Protein AF-A0A7S0TA30-F1 (afdb_monomer_lite)

Organism: NCBI:txid44447

Foldseek 3Di:
DDDDDDDDDDDDPPDDPPDPDPVPDPVQALPCVVVLVVLLVLLLDQDPPLPCVSNLVSLLVNLVSLVVCLVPVVSCLVVLLVLLCSLQVSLLVLLVVVVVVVVVVVVVVPDDDPDPPPPLVVVLCSCSSHSNLSSLLSLLSNCNRNNLVSSLVNHDPDPSSLVSLVVVLVSLVVVVVVVVVVCVPDDDPDPPDPVVSDGDSVSNNVSSVSD

Secondary structure (DSSP, 8-state):
---------------------SSSSGGG--TTHHHHHHHHHHHH---TTS--HHHHHHHHHHHHHHHHTSS-GGGGTTTHHHHHHHHHHHHHHHHHHHHHHHHHHHHH-SSS---TTSHHHHHHHHHHTSSHHHHHHHHHHHHHHH-HHHHHTTS---HHHHHHHHHHHHHHHHHHHHHHHHHTT---TT-S---TTSPPHHHHHHHHHT-

InterPro domains:
  IPR033162 Tubulin-folding cofactor D [PTHR12658] (14-174)

Sequence (211 aa):
EMSDDVKENSDRETSPQKSSSEWTNASILFEEREKAFGCIRELVVERQNGNYLVNDQALEDLRAIFDKYLEVPSLLDHHIVELVSTLTDEACSILARKATINDEEKTETAKENENENENSTNDHDWFWKSPLPRILSALYALSKVRGRKRVQKFLPHQVENLEPVLNCLILLDALAKQQLEARGKDFDIREQGAIVGGPQLWESTYTIWNW

pLDDT: mean 75.19, std 17.96, range [39.31, 94.5]

Radius of gyration: 27.91 Å; chains: 1; bounding box: 69×63×108 Å

Structure (mmCIF, N/CA/C/O backbone):
data_AF-A0A7S0TA30-F1
#
_entry.id   AF-A0A7S0TA30-F1
#
loop_
_atom_site.group_PDB
_atom_site.id
_atom_site.type_symbol
_atom_site.label_atom_id
_atom_site.label_alt_id
_atom_site.label_comp_id
_atom_site.label_asym_id
_atom_site.label_entity_id
_atom_site.label_seq_id
_atom_site.pdbx_PDB_ins_code
_atom_site.Cartn_x
_atom_site.Cartn_y
_atom_site.Cartn_z
_atom_site.occupancy
_atom_site.B_iso_or_equiv
_atom_site.auth_seq_id
_atom_site.auth_comp_id
_atom_site.auth_asym_id
_atom_site.auth_atom_id
_atom_site.pdbx_PDB_model_num
ATOM 1 N N . GLU A 1 1 ? -43.194 38.631 77.554 1.00 41.66 1 GLU A N 1
ATOM 2 C CA . GLU A 1 1 ? -43.493 37.213 77.269 1.00 41.66 1 GLU A CA 1
ATOM 3 C C . GLU A 1 1 ? -42.410 36.736 76.310 1.00 41.66 1 GLU A C 1
ATOM 5 O O . GLU A 1 1 ? -42.160 37.436 75.339 1.00 41.66 1 GLU A O 1
ATOM 10 N N . MET A 1 2 ? -41.489 35.875 76.765 1.00 41.94 2 MET A N 1
ATOM 11 C CA . MET A 1 2 ? -41.571 34.404 76.606 1.00 41.94 2 MET A CA 1
ATOM 12 C C . MET A 1 2 ? -41.749 34.062 75.119 1.00 41.94 2 MET A C 1
ATOM 14 O O . MET A 1 2 ? -42.734 34.473 74.527 1.00 41.94 2 MET A O 1
ATOM 18 N N . SER A 1 3 ? -40.859 33.351 74.440 1.00 42.50 3 SER A N 1
ATOM 19 C CA . SER A 1 3 ? -40.006 32.258 74.899 1.00 42.50 3 SER A CA 1
ATOM 20 C C . SER A 1 3 ? -39.159 31.777 73.707 1.00 42.50 3 SER A C 1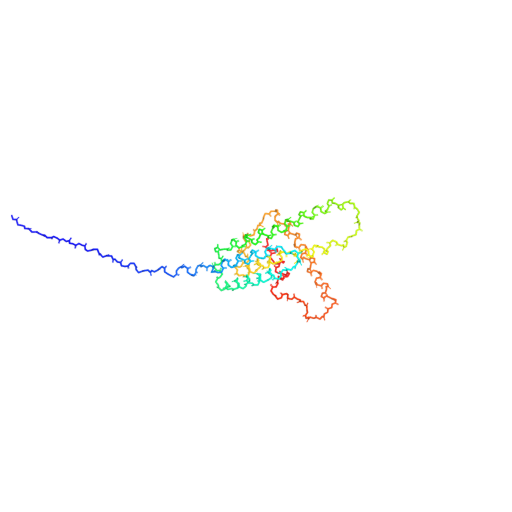
ATOM 22 O O . SER A 1 3 ? -39.622 31.912 72.579 1.00 42.50 3 SER A O 1
ATOM 24 N N . ASP A 1 4 ? -37.982 31.217 74.011 1.00 47.31 4 ASP A N 1
ATOM 25 C CA . ASP A 1 4 ? -37.449 29.937 73.503 1.00 47.31 4 ASP A CA 1
ATOM 26 C C . ASP A 1 4 ? -37.249 29.723 71.981 1.00 47.31 4 ASP A C 1
ATOM 28 O O . ASP A 1 4 ? -38.046 30.141 71.158 1.00 47.31 4 ASP A O 1
ATOM 32 N N . ASP A 1 5 ? -36.299 28.950 71.461 1.00 49.38 5 ASP A N 1
ATOM 33 C CA . ASP A 1 5 ? -35.017 28.365 71.866 1.00 49.38 5 ASP A CA 1
ATOM 34 C C . ASP A 1 5 ? -34.590 27.478 70.658 1.00 49.38 5 ASP A C 1
ATOM 36 O O . ASP A 1 5 ? -35.418 27.109 69.828 1.00 49.38 5 ASP A O 1
ATOM 40 N N . VAL A 1 6 ? -33.320 27.069 70.617 1.00 52.22 6 VAL A N 1
ATOM 41 C CA . VAL A 1 6 ? -32.813 25.829 69.975 1.00 52.22 6 VAL A CA 1
ATOM 42 C C . VAL A 1 6 ? -32.761 25.670 68.432 1.00 52.22 6 VAL A C 1
ATOM 44 O O . VAL A 1 6 ? -33.735 25.409 67.741 1.00 52.22 6 VAL A O 1
ATOM 47 N N . LYS A 1 7 ? -31.496 25.657 67.972 1.00 50.31 7 LYS A N 1
ATOM 48 C CA . LYS A 1 7 ? -30.790 24.732 67.047 1.00 50.31 7 LYS A CA 1
ATOM 49 C C . LYS A 1 7 ? -31.565 24.051 65.909 1.00 50.31 7 LYS A C 1
ATOM 51 O O . LYS A 1 7 ? -32.376 23.166 66.150 1.00 50.31 7 LYS A O 1
ATOM 56 N N . GLU A 1 8 ? -31.028 24.210 64.699 1.00 48.22 8 GLU A N 1
ATOM 57 C CA . GLU A 1 8 ? -31.107 23.170 63.671 1.00 48.22 8 GLU A CA 1
ATOM 58 C C . GLU A 1 8 ? -29.728 22.954 63.023 1.00 48.22 8 GLU A C 1
ATOM 60 O O . GLU A 1 8 ? -29.209 23.786 62.278 1.00 48.22 8 GLU A O 1
ATOM 65 N N . ASN A 1 9 ? -29.106 21.828 63.391 1.00 45.00 9 ASN A N 1
ATOM 66 C CA . ASN A 1 9 ? -28.054 21.179 62.616 1.00 45.00 9 ASN A CA 1
ATOM 67 C C . ASN A 1 9 ? -28.709 20.652 61.335 1.00 45.00 9 ASN A C 1
ATOM 69 O O . ASN A 1 9 ? -29.615 19.829 61.429 1.00 45.00 9 ASN A O 1
ATOM 73 N N . SER A 1 10 ? -28.233 21.069 60.162 1.00 50.00 10 SER A N 1
ATOM 74 C CA . SER A 1 10 ? -28.520 20.359 58.914 1.00 50.00 10 SER A CA 1
ATOM 75 C C . SER A 1 10 ? -27.256 19.637 58.474 1.00 50.00 10 SER A C 1
ATOM 77 O O . SER A 1 10 ? -26.232 20.244 58.145 1.00 50.00 10 SER A O 1
ATOM 79 N N . ASP A 1 11 ? -27.338 18.320 58.592 1.00 48.00 11 ASP A N 1
ATOM 80 C CA . ASP A 1 11 ? -26.299 17.357 58.310 1.00 48.00 11 ASP A CA 1
ATOM 81 C C . ASP A 1 11 ? -25.841 17.401 56.848 1.00 48.00 11 ASP A C 1
ATOM 83 O O . ASP A 1 11 ? -26.618 17.470 55.895 1.00 48.00 11 ASP A O 1
ATOM 87 N N . ARG A 1 12 ? -24.519 17.306 56.690 1.00 46.69 12 ARG A N 1
ATOM 88 C CA . ARG A 1 12 ? -23.849 16.959 55.439 1.00 46.69 12 ARG A CA 1
ATOM 89 C C . ARG A 1 12 ? -24.223 15.527 55.054 1.00 46.69 12 ARG A C 1
ATOM 91 O O . ARG A 1 12 ? -23.561 14.586 55.484 1.00 46.69 12 ARG A O 1
ATOM 98 N N . GLU A 1 13 ? -25.192 15.362 54.165 1.00 44.09 13 GLU A N 1
ATOM 99 C CA . GLU A 1 13 ? -25.298 14.144 53.361 1.00 44.09 13 GLU A CA 1
ATOM 100 C C . GLU A 1 13 ? -24.382 14.254 52.136 1.00 44.09 13 GLU A C 1
ATOM 102 O O . GLU A 1 13 ? -24.756 14.670 51.040 1.00 44.09 13 GLU A O 1
ATOM 107 N N . THR A 1 14 ? -23.124 13.862 52.335 1.00 45.53 14 THR A N 1
ATOM 108 C CA . THR A 1 14 ? -22.246 13.392 51.261 1.00 45.53 14 THR A CA 1
ATOM 109 C C . THR A 1 14 ? -22.870 12.155 50.620 1.00 45.53 14 THR A C 1
ATOM 111 O O . THR A 1 14 ? -22.696 11.037 51.103 1.00 45.53 14 THR A O 1
ATOM 114 N N . SER A 1 15 ? -23.595 12.354 49.519 1.00 43.47 15 SER A N 1
ATOM 115 C CA . SER A 1 15 ? -23.949 11.267 48.606 1.00 43.47 15 SER A CA 1
ATOM 116 C C . SER A 1 15 ? -22.672 10.655 48.015 1.00 43.47 15 SER A C 1
ATOM 118 O O . SER A 1 15 ? -21.852 11.389 47.454 1.00 43.47 15 SER A O 1
ATOM 120 N N . PRO A 1 16 ? -22.479 9.328 48.093 1.00 45.12 16 PRO A N 1
ATOM 121 C CA . PRO A 1 16 ? -21.382 8.669 47.411 1.00 45.12 16 PRO A CA 1
ATOM 122 C C . PRO A 1 16 ? -21.667 8.676 45.907 1.00 45.12 16 PRO A C 1
ATOM 124 O O . PRO A 1 16 ? -22.603 8.029 45.432 1.00 45.12 16 PRO A O 1
ATOM 127 N N . GLN A 1 17 ? -20.835 9.400 45.154 1.00 44.72 17 GLN A N 1
ATOM 128 C CA . GLN A 1 17 ? -20.685 9.209 43.715 1.00 44.72 17 GLN A CA 1
ATOM 129 C C . GLN A 1 17 ? -20.322 7.739 43.474 1.00 44.72 17 GLN A C 1
ATOM 131 O O . GLN A 1 17 ? -19.168 7.338 43.608 1.00 44.72 17 GLN A O 1
ATOM 136 N N . LYS A 1 18 ? -21.321 6.917 43.141 1.00 46.19 18 LYS A N 1
ATOM 137 C CA . LYS A 1 18 ? -21.084 5.601 42.554 1.00 46.19 18 LYS A CA 1
ATOM 138 C C . LYS A 1 18 ? -20.478 5.828 41.175 1.00 46.19 18 LYS A C 1
ATOM 140 O O . LYS A 1 18 ? -21.153 6.241 40.235 1.00 46.19 18 LYS A O 1
ATOM 145 N N . SER A 1 19 ? -19.176 5.590 41.131 1.00 50.94 19 SER A N 1
ATOM 146 C CA . SER A 1 19 ? -18.307 5.420 39.976 1.00 50.94 19 SER A CA 1
ATOM 147 C C . SER A 1 19 ? -18.999 4.645 38.851 1.00 50.94 19 SER A C 1
ATOM 149 O O . SER A 1 19 ? -19.040 3.419 38.837 1.00 50.94 19 SER A O 1
ATOM 151 N N . SER A 1 20 ? -19.541 5.392 37.892 1.00 47.06 20 SER A N 1
ATOM 152 C CA . SER A 1 20 ? -20.087 4.898 36.623 1.00 47.06 20 SER A CA 1
ATOM 153 C C . SER A 1 20 ? -19.129 5.209 35.458 1.00 47.06 20 SER A C 1
ATOM 155 O O . SER A 1 20 ? -19.566 5.477 34.342 1.00 47.06 20 SER A O 1
ATOM 157 N N . SER A 1 21 ? -17.816 5.230 35.703 1.00 47.81 21 SER A N 1
ATOM 158 C CA . SER A 1 21 ? -16.821 5.703 34.726 1.00 47.81 21 SER A CA 1
ATOM 159 C C . SER A 1 21 ? -15.679 4.720 34.462 1.00 47.81 21 SER A C 1
ATOM 161 O O . SER A 1 21 ? -14.583 5.143 34.109 1.00 47.81 21 SER A O 1
ATOM 163 N N . GLU A 1 22 ? -15.904 3.416 34.635 1.00 47.78 22 GLU A N 1
ATOM 164 C CA . GLU A 1 22 ? -14.906 2.387 34.284 1.00 47.78 22 GLU A CA 1
ATOM 165 C C . GLU A 1 22 ? -15.240 1.631 32.988 1.00 47.78 22 GLU A C 1
ATOM 167 O O . GLU A 1 22 ? -14.428 0.853 32.502 1.00 47.78 22 GLU A O 1
ATOM 172 N N . TRP A 1 23 ? -16.390 1.904 32.359 1.00 45.59 23 TRP A N 1
ATOM 173 C CA . TRP A 1 23 ? -16.775 1.276 31.085 1.00 45.59 23 TRP A CA 1
ATOM 174 C C . TRP A 1 23 ? -16.284 2.038 29.837 1.00 45.59 23 TRP A C 1
ATOM 176 O O . TRP A 1 23 ? -16.592 1.634 28.721 1.00 45.59 23 TRP A O 1
ATOM 186 N N . THR A 1 24 ? -15.516 3.125 29.984 1.00 47.03 24 THR A N 1
ATOM 187 C CA . THR A 1 24 ? -15.229 4.052 28.866 1.00 47.03 24 THR A CA 1
ATOM 188 C C . THR A 1 24 ? -13.790 4.114 28.364 1.00 47.03 24 THR A C 1
ATOM 190 O O . THR A 1 24 ? -13.569 4.804 27.381 1.00 47.03 24 THR A O 1
ATOM 193 N N . ASN A 1 25 ? -12.813 3.405 28.940 1.00 53.12 25 ASN A N 1
ATOM 194 C CA . ASN A 1 25 ? -11.421 3.559 28.474 1.00 53.12 25 ASN A CA 1
ATOM 195 C C . ASN A 1 25 ? -10.899 2.385 27.636 1.00 53.12 25 ASN A C 1
ATOM 197 O O . ASN A 1 25 ? -10.247 2.625 26.627 1.00 53.12 25 ASN A O 1
ATOM 201 N N . ALA A 1 26 ? -11.225 1.133 27.970 1.00 48.28 26 ALA A N 1
ATOM 202 C CA . ALA A 1 26 ? -10.711 -0.022 27.221 1.00 48.28 26 ALA A CA 1
ATOM 203 C C . ALA A 1 26 ? -11.377 -0.191 25.840 1.00 48.28 26 ALA A C 1
ATOM 205 O O . ALA A 1 26 ? -10.714 -0.507 24.863 1.00 48.28 26 ALA A O 1
ATOM 206 N N . SER A 1 27 ? -12.675 0.115 25.720 1.00 49.34 27 SER A N 1
ATOM 207 C CA . SER A 1 27 ? -13.435 -0.055 24.468 1.00 49.34 27 SER A CA 1
ATOM 208 C C . SER A 1 27 ? -13.168 1.027 23.401 1.00 49.34 27 SER A C 1
ATOM 210 O O . SER A 1 27 ? -13.871 1.057 22.393 1.00 49.34 27 SER A O 1
ATOM 212 N N . ILE A 1 28 ? -12.218 1.943 23.621 1.00 58.81 28 ILE A N 1
ATOM 213 C CA . ILE A 1 28 ? -11.901 3.065 22.710 1.00 58.81 28 ILE A CA 1
ATOM 214 C C . ILE A 1 28 ? -10.448 2.995 22.208 1.00 58.81 28 ILE A C 1
ATOM 216 O O . ILE A 1 28 ? -10.081 3.689 21.261 1.00 58.81 28 ILE A O 1
ATOM 220 N N . LEU A 1 29 ? -9.610 2.151 22.809 1.00 71.44 29 LEU A N 1
ATOM 221 C CA . LEU A 1 29 ? -8.183 2.128 22.522 1.00 71.44 29 LEU A CA 1
ATOM 222 C C . LEU A 1 29 ? -7.870 1.139 21.398 1.00 71.44 29 LEU A C 1
ATOM 224 O O . LEU A 1 29 ? -8.217 -0.035 21.459 1.00 71.44 29 LEU A O 1
ATOM 228 N N . PHE A 1 30 ? -7.169 1.628 20.377 1.00 83.81 30 PHE A N 1
ATOM 229 C CA . PHE A 1 30 ? -6.415 0.789 19.454 1.00 83.81 30 PHE A CA 1
ATOM 230 C C . PHE A 1 30 ? -5.248 0.170 20.239 1.00 83.81 30 PHE A C 1
ATOM 232 O O . PHE A 1 30 ? -4.169 0.757 20.317 1.00 83.81 30 PHE A O 1
ATOM 239 N N . GLU A 1 31 ? -5.489 -0.966 20.898 1.00 86.50 31 GLU A N 1
ATOM 240 C CA . GLU A 1 31 ? -4.543 -1.574 21.846 1.00 86.50 31 GLU A CA 1
ATOM 241 C C . GLU A 1 31 ? -3.191 -1.874 21.186 1.00 86.50 31 GLU A C 1
ATOM 243 O O . GLU A 1 31 ? -2.135 -1.604 21.754 1.00 86.50 31 GLU A O 1
ATOM 248 N N . GLU A 1 32 ? -3.205 -2.347 19.937 1.00 91.44 32 GLU A N 1
ATOM 249 C CA . GLU A 1 32 ? -1.995 -2.631 19.167 1.00 91.44 32 GLU A CA 1
ATOM 250 C C . GLU A 1 32 ? -1.407 -1.412 18.446 1.00 91.44 32 GLU A C 1
ATOM 252 O O . GLU A 1 32 ? -0.575 -1.590 17.555 1.00 91.44 32 GLU A O 1
ATOM 257 N N . ARG A 1 33 ? -1.775 -0.177 18.821 1.00 91.50 33 ARG A N 1
ATOM 258 C CA . ARG A 1 33 ? -1.281 1.046 18.166 1.00 91.50 33 ARG A CA 1
ATOM 259 C C . ARG A 1 33 ? 0.233 1.058 18.017 1.00 91.50 33 ARG A C 1
ATOM 261 O O . ARG A 1 33 ? 0.743 1.190 16.907 1.00 91.50 33 ARG A O 1
ATOM 268 N N . GLU A 1 34 ? 0.964 0.921 19.118 1.00 9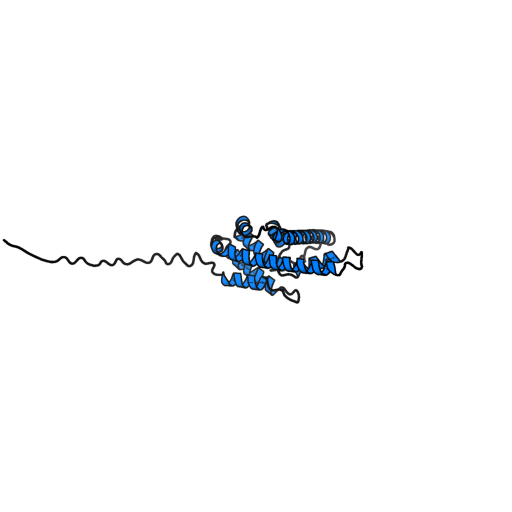1.94 34 GLU A N 1
ATOM 269 C CA . GLU A 1 34 ? 2.429 0.984 19.083 1.00 91.94 34 GLU A CA 1
ATOM 270 C C . GLU A 1 34 ? 3.033 -0.132 18.233 1.00 91.94 34 GLU A C 1
ATOM 272 O O . GLU A 1 34 ? 3.995 0.107 17.499 1.00 91.94 34 GLU A O 1
ATOM 277 N N . LYS A 1 35 ? 2.430 -1.327 18.278 1.00 93.56 35 LYS A N 1
ATOM 278 C CA . LYS A 1 35 ? 2.855 -2.466 17.465 1.00 93.56 35 LYS A CA 1
ATOM 279 C C . LYS A 1 35 ? 2.627 -2.190 15.978 1.00 93.56 35 LYS A C 1
ATOM 281 O O . LYS A 1 35 ? 3.543 -2.395 15.191 1.00 93.56 35 LYS A O 1
ATOM 286 N N . ALA A 1 36 ? 1.465 -1.658 15.602 1.00 93.69 36 ALA A N 1
ATOM 287 C CA . ALA A 1 36 ? 1.140 -1.319 14.220 1.00 93.69 36 ALA A CA 1
ATOM 288 C C . ALA A 1 36 ? 2.098 -0.265 13.650 1.00 93.69 36 ALA A C 1
ATOM 290 O O . ALA A 1 36 ? 2.659 -0.460 12.575 1.00 93.69 36 ALA A O 1
ATOM 291 N N . PHE A 1 37 ? 2.363 0.812 14.395 1.00 94.06 37 PHE A N 1
ATOM 292 C CA . PHE A 1 37 ? 3.358 1.808 13.984 1.00 94.06 37 PHE A CA 1
ATOM 293 C C . PHE A 1 37 ? 4.786 1.244 13.973 1.00 94.06 37 PHE A C 1
ATOM 295 O O . PHE A 1 37 ? 5.603 1.669 13.161 1.00 94.06 37 PHE A O 1
ATOM 302 N N . GLY A 1 38 ? 5.093 0.270 14.834 1.00 93.94 38 GLY A N 1
ATOM 303 C CA . GLY A 1 38 ? 6.325 -0.516 14.758 1.00 93.94 38 GLY A CA 1
ATOM 304 C C . GLY A 1 38 ? 6.455 -1.268 13.437 1.00 93.94 38 GLY A C 1
ATOM 305 O O . GLY A 1 38 ? 7.468 -1.122 12.758 1.00 93.94 38 GLY A O 1
ATOM 306 N N . CYS A 1 39 ? 5.410 -1.990 13.029 1.00 93.81 39 CYS A N 1
ATOM 307 C CA . CYS A 1 39 ? 5.369 -2.683 11.743 1.00 93.81 39 CYS A CA 1
ATOM 308 C C . CYS A 1 39 ? 5.523 -1.707 10.567 1.00 93.81 39 CYS A C 1
ATOM 310 O O . CYS A 1 39 ? 6.284 -1.989 9.650 1.00 93.81 39 CYS A O 1
ATOM 312 N N . ILE A 1 40 ? 4.867 -0.539 10.607 1.00 93.94 40 ILE A N 1
ATOM 313 C CA . ILE A 1 40 ? 5.003 0.493 9.562 1.00 93.94 40 ILE A CA 1
ATOM 314 C C . ILE A 1 40 ? 6.448 0.980 9.441 1.00 93.94 40 ILE A C 1
ATOM 316 O O . ILE A 1 40 ? 6.960 1.077 8.330 1.00 93.94 40 ILE A O 1
ATOM 320 N N . ARG A 1 41 ? 7.140 1.227 10.558 1.00 93.94 41 ARG A N 1
ATOM 321 C CA . ARG A 1 41 ? 8.556 1.620 10.511 1.00 93.94 41 ARG A CA 1
ATOM 322 C C . ARG A 1 41 ? 9.422 0.549 9.855 1.00 93.94 41 ARG A C 1
ATOM 324 O O . ARG A 1 41 ? 10.243 0.886 9.012 1.00 93.94 41 ARG A O 1
ATOM 331 N N . GLU A 1 42 ? 9.212 -0.723 10.190 1.00 93.25 42 GLU A N 1
ATOM 332 C CA . GLU A 1 42 ? 9.960 -1.832 9.580 1.00 93.25 42 GLU A CA 1
ATOM 333 C C . GLU A 1 42 ? 9.625 -2.036 8.097 1.00 93.25 42 GLU A C 1
ATOM 335 O O . GLU A 1 42 ? 10.504 -2.405 7.319 1.00 93.25 42 GLU A O 1
ATOM 340 N N . LEU A 1 43 ? 8.382 -1.760 7.687 1.00 90.88 43 LEU A N 1
ATOM 341 C CA . LEU A 1 43 ? 7.932 -1.878 6.298 1.00 90.88 43 LEU A CA 1
ATOM 342 C C . LEU A 1 43 ? 8.693 -0.957 5.348 1.00 90.88 43 LEU A C 1
ATOM 344 O O . LEU A 1 43 ? 8.938 -1.348 4.208 1.00 90.88 43 LEU A O 1
ATOM 348 N N . VAL A 1 44 ? 9.063 0.231 5.820 1.00 89.50 44 VAL A N 1
ATOM 349 C CA . VAL A 1 44 ? 9.648 1.314 5.016 1.00 89.50 44 VAL A CA 1
ATOM 350 C C . VAL A 1 44 ? 11.164 1.164 4.847 1.00 89.50 44 VAL A C 1
ATOM 352 O O . VAL A 1 44 ? 11.742 1.727 3.920 1.00 89.50 44 VAL A O 1
ATOM 355 N N . VAL A 1 45 ? 11.829 0.375 5.698 1.00 89.25 45 VAL A N 1
ATOM 356 C CA . VAL A 1 45 ? 13.291 0.226 5.659 1.00 89.25 45 VAL A CA 1
ATOM 357 C C . VAL A 1 45 ? 13.744 -0.376 4.325 1.00 89.25 45 VAL A C 1
ATOM 359 O O . VAL A 1 45 ? 13.400 -1.515 3.994 1.00 89.25 45 VAL A O 1
ATOM 362 N N . GLU A 1 46 ? 14.573 0.366 3.585 1.00 83.06 46 GLU A N 1
ATOM 363 C CA . GLU A 1 46 ? 15.280 -0.141 2.408 1.00 83.06 46 GLU A CA 1
ATOM 364 C C . GLU A 1 46 ? 16.361 -1.147 2.819 1.00 83.06 46 GLU A C 1
ATOM 366 O O . GLU A 1 46 ? 17.159 -0.912 3.731 1.00 83.06 46 GLU A O 1
ATOM 371 N N . ARG A 1 47 ? 16.396 -2.297 2.142 1.00 82.38 47 ARG A N 1
ATOM 372 C CA . ARG A 1 47 ? 17.323 -3.388 2.456 1.00 82.38 47 ARG A CA 1
ATOM 373 C C . ARG A 1 47 ? 18.294 -3.572 1.294 1.00 82.38 47 ARG A C 1
ATOM 375 O O . ARG A 1 47 ? 17.886 -3.891 0.183 1.00 82.38 47 ARG A O 1
ATOM 382 N N . GLN A 1 48 ? 19.589 -3.436 1.580 1.00 67.19 48 GLN A N 1
ATOM 383 C CA . GLN A 1 48 ? 20.674 -3.379 0.583 1.00 67.19 48 GLN A CA 1
ATOM 384 C C . GLN A 1 48 ? 20.822 -4.634 -0.298 1.00 67.19 48 GLN A C 1
ATOM 386 O O . GLN A 1 48 ? 21.473 -4.575 -1.333 1.00 67.19 48 GLN A O 1
ATOM 391 N N . ASN A 1 49 ? 20.184 -5.751 0.066 1.00 71.00 49 ASN A N 1
ATOM 392 C CA . ASN A 1 49 ? 20.304 -7.023 -0.655 1.00 71.00 49 ASN A CA 1
ATOM 393 C C . ASN A 1 49 ? 18.994 -7.474 -1.320 1.00 71.00 49 ASN A C 1
ATOM 395 O O . ASN A 1 49 ? 18.883 -8.633 -1.712 1.00 71.00 49 ASN A O 1
ATOM 399 N N . GLY A 1 50 ? 17.959 -6.625 -1.347 1.00 70.62 50 GLY A N 1
ATOM 400 C CA . GLY A 1 50 ? 16.615 -7.044 -1.765 1.00 70.62 50 GLY A CA 1
ATOM 401 C C . GLY A 1 50 ? 15.992 -8.112 -0.852 1.00 70.62 50 GLY A C 1
ATOM 402 O O . GLY A 1 50 ? 14.974 -8.708 -1.195 1.00 70.62 50 GLY A O 1
ATOM 403 N N . ASN A 1 51 ? 16.598 -8.376 0.312 1.00 83.00 51 ASN A N 1
ATOM 404 C CA . ASN A 1 51 ? 16.046 -9.278 1.312 1.00 83.00 51 ASN A CA 1
ATOM 405 C C . ASN A 1 51 ? 15.009 -8.526 2.144 1.00 83.00 51 ASN A C 1
ATOM 407 O O . ASN A 1 51 ? 15.343 -7.846 3.114 1.00 83.00 51 ASN A O 1
ATOM 411 N N . TYR A 1 52 ? 13.756 -8.677 1.741 1.00 85.88 52 TYR A N 1
ATOM 412 C CA . TYR A 1 52 ? 12.608 -8.038 2.362 1.00 85.88 52 TYR A CA 1
ATOM 413 C C . TYR A 1 52 ? 11.832 -8.961 3.309 1.00 85.88 52 TYR A C 1
ATOM 415 O O . TYR A 1 52 ? 10.718 -8.624 3.691 1.00 85.88 52 TYR A O 1
ATOM 423 N N . LEU A 1 53 ? 12.409 -10.087 3.744 1.00 85.69 53 LEU A N 1
ATOM 424 C CA . LEU A 1 53 ? 11.724 -11.052 4.617 1.00 85.69 53 LEU A CA 1
ATOM 425 C C . LEU A 1 53 ? 11.208 -10.410 5.915 1.00 85.69 53 LEU A C 1
ATOM 427 O O . LEU A 1 53 ? 10.108 -10.710 6.365 1.00 85.69 53 LEU A O 1
ATOM 431 N N . VAL A 1 54 ? 11.972 -9.476 6.491 1.00 88.06 54 VAL A N 1
ATOM 432 C CA . VAL A 1 54 ? 11.547 -8.713 7.678 1.00 88.06 54 VAL A CA 1
ATOM 433 C C . VAL A 1 54 ? 10.368 -7.794 7.355 1.00 88.06 54 VAL A C 1
ATOM 435 O O . VAL A 1 54 ? 9.429 -7.706 8.139 1.00 88.06 54 VAL A O 1
ATOM 438 N N . ASN A 1 55 ? 10.391 -7.129 6.199 1.00 91.81 55 ASN A N 1
ATOM 439 C CA . ASN A 1 55 ? 9.306 -6.255 5.766 1.00 91.81 55 ASN A CA 1
ATOM 440 C C . ASN A 1 55 ? 8.044 -7.070 5.434 1.00 91.81 55 ASN A C 1
ATOM 442 O O . ASN A 1 55 ? 6.942 -6.627 5.737 1.00 91.81 55 ASN A O 1
ATOM 446 N N . ASP A 1 56 ? 8.195 -8.263 4.855 1.00 90.31 56 ASP A N 1
ATOM 447 C CA . ASP A 1 56 ? 7.090 -9.186 4.579 1.00 90.31 56 ASP A CA 1
ATOM 448 C C . ASP A 1 56 ? 6.480 -9.710 5.890 1.00 90.31 56 ASP A C 1
ATOM 450 O O . ASP A 1 56 ? 5.260 -9.706 6.039 1.00 90.31 56 ASP A O 1
ATOM 454 N N . GLN A 1 57 ? 7.304 -10.037 6.894 1.00 92.06 57 GLN A N 1
ATOM 455 C CA . GLN A 1 57 ? 6.805 -10.381 8.230 1.00 92.06 57 GLN A CA 1
ATOM 456 C C . GLN A 1 57 ? 6.095 -9.196 8.897 1.00 92.06 57 GLN A C 1
ATOM 458 O O . GLN A 1 57 ? 5.037 -9.361 9.498 1.00 92.06 57 GLN A O 1
ATOM 463 N N . ALA A 1 58 ? 6.643 -7.984 8.778 1.00 93.50 58 ALA A N 1
ATOM 464 C CA . ALA A 1 58 ? 6.004 -6.780 9.299 1.00 93.50 58 ALA A CA 1
ATOM 465 C C . ALA A 1 58 ? 4.661 -6.502 8.602 1.00 93.50 58 ALA A C 1
ATOM 467 O O . ALA A 1 58 ? 3.719 -6.053 9.254 1.00 93.50 58 ALA A O 1
ATOM 468 N N . LEU A 1 59 ? 4.554 -6.794 7.301 1.00 93.62 59 LEU A N 1
ATOM 469 C CA . LEU A 1 59 ? 3.309 -6.693 6.540 1.00 93.62 59 LEU A CA 1
ATOM 470 C C . LEU A 1 59 ? 2.278 -7.705 7.038 1.00 93.62 59 LEU A C 1
ATOM 472 O O . LEU A 1 59 ? 1.116 -7.351 7.226 1.00 93.62 59 LEU A O 1
ATOM 476 N N . GLU A 1 60 ? 2.695 -8.952 7.246 1.00 94.06 60 GLU A N 1
ATOM 477 C CA . GLU A 1 60 ? 1.840 -10.012 7.774 1.00 94.06 60 GLU A CA 1
ATOM 478 C C . GLU A 1 60 ? 1.330 -9.673 9.179 1.00 94.06 60 GLU A C 1
ATOM 480 O O . GLU A 1 60 ? 0.123 -9.715 9.424 1.00 94.06 60 GLU A O 1
ATOM 485 N N . ASP A 1 61 ? 2.216 -9.233 10.072 1.00 94.44 61 ASP A N 1
ATOM 486 C CA . ASP A 1 61 ? 1.862 -8.794 11.420 1.00 94.44 61 ASP A CA 1
ATOM 487 C C . ASP A 1 61 ? 0.891 -7.607 11.392 1.00 94.44 61 ASP A C 1
ATOM 489 O O . ASP A 1 61 ? -0.076 -7.570 12.157 1.00 94.44 61 ASP A O 1
ATOM 493 N N . LEU A 1 62 ? 1.122 -6.639 10.498 1.00 94.38 62 LEU A N 1
ATOM 494 C CA . LEU A 1 62 ? 0.252 -5.478 10.343 1.00 94.38 62 LEU A CA 1
ATOM 495 C C . LEU A 1 62 ? -1.131 -5.874 9.815 1.00 94.38 62 LEU A C 1
ATOM 497 O O . LEU A 1 62 ? -2.141 -5.389 10.326 1.00 94.38 62 LEU A O 1
ATOM 501 N N . ARG A 1 63 ? -1.196 -6.787 8.839 1.00 94.50 63 ARG A N 1
ATOM 502 C CA . ARG A 1 63 ? -2.456 -7.361 8.341 1.00 94.50 63 ARG A CA 1
ATOM 503 C C . ARG A 1 63 ? -3.200 -8.088 9.457 1.00 94.50 63 ARG A C 1
ATOM 505 O O . ARG A 1 63 ? -4.380 -7.823 9.655 1.00 94.50 63 ARG A O 1
ATOM 512 N N . ALA A 1 64 ? -2.504 -8.912 10.239 1.00 94.12 64 ALA A N 1
ATOM 513 C CA . ALA A 1 64 ? -3.091 -9.617 11.373 1.00 94.12 64 ALA A CA 1
ATOM 514 C C . ALA A 1 64 ? -3.631 -8.654 12.444 1.00 94.12 64 ALA A C 1
ATOM 516 O O . ALA A 1 64 ? -4.657 -8.934 13.061 1.00 94.12 64 ALA A O 1
ATOM 517 N N . ILE A 1 65 ? -2.973 -7.508 12.663 1.00 93.69 65 ILE A N 1
ATOM 518 C CA . ILE A 1 65 ? -3.505 -6.444 13.523 1.00 93.69 65 ILE A CA 1
ATOM 519 C C . ILE A 1 65 ? -4.784 -5.875 12.914 1.00 93.69 65 ILE A C 1
ATOM 521 O O . ILE A 1 65 ? -5.806 -5.857 13.588 1.00 93.69 65 ILE A O 1
ATOM 525 N N . PHE A 1 66 ? -4.753 -5.437 11.655 1.00 94.00 66 PHE A N 1
ATOM 526 C CA . PHE A 1 66 ? -5.909 -4.836 10.988 1.00 94.00 66 PHE A CA 1
ATOM 527 C C . PHE A 1 66 ? -7.118 -5.779 10.922 1.00 94.00 66 PHE A C 1
ATOM 529 O O . PHE A 1 66 ? -8.239 -5.334 11.168 1.00 94.00 66 PHE A O 1
ATOM 536 N N . ASP A 1 67 ? -6.904 -7.074 10.692 1.00 92.75 67 ASP A N 1
ATOM 537 C CA . ASP A 1 67 ? -7.972 -8.073 10.630 1.00 92.75 67 ASP A CA 1
ATOM 538 C C . ASP A 1 67 ? -8.754 -8.191 11.953 1.00 92.75 67 ASP A C 1
ATOM 540 O O . ASP A 1 67 ? -9.967 -8.407 11.926 1.00 92.75 67 ASP A O 1
ATOM 544 N N . LYS A 1 68 ? -8.125 -7.946 13.114 1.00 91.69 68 LYS A N 1
ATOM 545 C CA . LYS A 1 68 ? -8.829 -7.903 14.416 1.00 91.69 68 LYS A CA 1
ATOM 546 C C . LYS A 1 68 ? -9.885 -6.803 14.490 1.00 91.69 68 LYS A C 1
ATOM 548 O O . LYS A 1 68 ? -10.851 -6.918 15.239 1.00 91.69 68 LYS A O 1
ATOM 553 N N . TYR A 1 69 ? -9.707 -5.742 13.711 1.00 91.31 69 TYR A N 1
ATOM 554 C CA . TYR A 1 69 ? -10.591 -4.582 13.685 1.00 91.31 69 TYR A CA 1
ATOM 555 C C . TYR A 1 69 ? -11.655 -4.669 12.583 1.00 91.31 69 TYR A C 1
ATOM 557 O O . TYR A 1 69 ? -12.394 -3.708 12.390 1.00 91.31 69 TYR A O 1
ATOM 565 N N . LEU A 1 70 ? -11.782 -5.802 11.877 1.00 89.19 70 LEU A N 1
ATOM 566 C CA . LEU A 1 70 ? -12.825 -6.000 10.860 1.00 89.19 70 LEU A CA 1
ATOM 567 C C . LEU A 1 70 ? -14.244 -5.928 11.437 1.00 89.19 70 LEU A C 1
ATOM 569 O O . LEU A 1 70 ? -15.123 -5.338 10.814 1.00 89.19 70 LEU A O 1
ATOM 573 N N . GLU A 1 71 ? -14.456 -6.491 12.627 1.00 87.94 71 GLU A N 1
ATOM 574 C CA . GLU A 1 71 ? -15.769 -6.513 13.290 1.00 87.94 71 GLU A CA 1
ATOM 575 C C . GLU A 1 71 ? -16.132 -5.153 13.903 1.00 87.94 71 GLU A C 1
ATOM 577 O O . GLU A 1 71 ? -17.299 -4.762 13.944 1.00 87.94 71 GLU A O 1
ATOM 582 N N . VAL A 1 72 ? -15.126 -4.400 14.366 1.00 88.88 72 VAL A N 1
ATOM 583 C CA . VAL A 1 72 ? -15.305 -3.085 15.002 1.00 88.88 72 VAL A CA 1
ATOM 584 C C . VAL A 1 72 ? -14.319 -2.071 14.408 1.00 88.88 72 VAL A C 1
ATOM 586 O O . VAL A 1 72 ? -13.401 -1.597 15.086 1.00 88.88 72 VAL A O 1
ATOM 589 N N . PRO A 1 73 ? -14.505 -1.679 13.134 1.00 87.44 73 PRO A N 1
ATOM 590 C CA . PRO A 1 73 ? -13.561 -0.806 12.446 1.00 87.44 73 PRO A CA 1
ATOM 591 C C . PRO A 1 73 ? -13.524 0.596 13.059 1.00 87.44 73 PRO A C 1
ATOM 593 O O . PRO A 1 73 ? -12.521 1.290 12.920 1.00 87.44 73 PRO A O 1
ATOM 596 N N . SER A 1 74 ? -14.577 1.006 13.782 1.00 87.75 74 SER A N 1
ATOM 597 C CA . SER A 1 74 ? -14.679 2.315 14.440 1.00 87.75 74 SER A CA 1
ATOM 598 C C . SER A 1 74 ? -13.530 2.639 15.406 1.00 87.75 74 SER A C 1
ATOM 600 O O . SER A 1 74 ? -13.284 3.808 15.697 1.00 87.75 74 SER A O 1
ATOM 602 N N . LEU A 1 75 ? -12.824 1.623 15.911 1.00 89.12 75 LEU A N 1
ATOM 603 C CA . LEU A 1 75 ? -11.678 1.801 16.810 1.00 89.12 75 LEU A CA 1
ATOM 604 C C . LEU A 1 75 ? -10.457 2.395 16.094 1.00 89.12 75 LEU A C 1
ATOM 606 O O . LEU A 1 75 ? -9.665 3.109 16.705 1.00 89.12 75 LEU A O 1
ATOM 610 N N . LEU A 1 76 ? -10.332 2.175 14.782 1.00 89.38 76 LEU A N 1
ATOM 611 C CA . LEU A 1 76 ? -9.245 2.735 13.979 1.00 89.38 76 LEU A CA 1
ATOM 612 C C . LEU A 1 76 ? -9.491 4.202 13.590 1.00 89.38 76 LEU A C 1
ATOM 614 O O . LEU A 1 76 ? -8.582 4.859 13.092 1.00 89.38 76 LEU A O 1
ATOM 618 N N . ASP A 1 77 ? -10.693 4.747 13.806 1.00 88.88 77 ASP A N 1
ATOM 619 C CA . ASP A 1 77 ? -11.116 6.075 13.327 1.00 88.88 77 ASP A CA 1
ATOM 620 C C . ASP A 1 77 ? -10.202 7.201 13.788 1.00 88.88 77 ASP A C 1
ATOM 622 O O . ASP A 1 77 ? -9.893 8.097 13.007 1.00 88.88 77 ASP A O 1
ATOM 626 N N . HIS A 1 78 ? -9.766 7.138 15.043 1.00 88.88 78 HIS A N 1
ATOM 627 C CA . HIS A 1 78 ? -8.917 8.156 15.652 1.00 88.88 78 HIS A CA 1
ATOM 628 C C . HIS A 1 78 ? -7.477 8.107 15.129 1.00 88.88 78 HIS A C 1
ATOM 630 O O . HIS A 1 78 ? -6.768 9.106 15.196 1.00 88.88 78 HIS A O 1
ATOM 636 N N . HIS A 1 79 ? -7.055 6.964 14.582 1.00 90.75 79 HIS A N 1
ATOM 637 C CA . HIS A 1 79 ? -5.677 6.714 14.152 1.00 90.75 79 HIS A CA 1
ATOM 638 C C . HIS A 1 79 ? -5.529 6.591 12.637 1.00 90.75 79 HIS A C 1
ATOM 640 O O . HIS A 1 79 ? -4.412 6.608 12.133 1.00 90.75 79 HIS A O 1
ATOM 646 N N . ILE A 1 80 ? -6.635 6.499 11.893 1.00 91.06 80 ILE A N 1
ATOM 647 C CA . ILE A 1 80 ? -6.611 6.284 10.445 1.00 91.06 80 ILE A CA 1
ATOM 648 C C . ILE A 1 80 ? -5.852 7.387 9.712 1.00 91.06 80 ILE A C 1
ATOM 650 O O . ILE A 1 80 ? -5.134 7.090 8.769 1.00 91.06 80 ILE A O 1
ATOM 654 N N . VAL A 1 81 ? -5.976 8.638 10.162 1.00 92.50 81 VAL A N 1
ATOM 655 C CA . VAL A 1 81 ? -5.264 9.770 9.559 1.00 92.50 81 VAL A CA 1
ATOM 656 C C . VAL A 1 81 ? -3.762 9.564 9.699 1.00 92.50 81 VAL A C 1
ATOM 658 O O . VAL A 1 81 ? -3.046 9.599 8.712 1.00 92.50 81 VAL A O 1
ATOM 661 N N . GLU A 1 82 ? -3.302 9.266 10.913 1.00 93.62 82 GLU A N 1
ATOM 662 C CA . GLU A 1 82 ? -1.886 9.063 11.217 1.00 93.62 82 GLU A CA 1
ATOM 663 C C . GLU A 1 82 ? -1.315 7.838 10.481 1.00 93.62 82 GLU A C 1
ATOM 665 O O . GLU A 1 82 ? -0.229 7.914 9.908 1.00 93.62 82 GLU A O 1
ATOM 670 N N . LEU A 1 83 ? -2.064 6.730 10.434 1.00 93.56 83 LEU A N 1
ATOM 671 C CA . LEU A 1 83 ? -1.683 5.517 9.702 1.00 93.56 83 LEU A CA 1
ATOM 672 C C . LEU A 1 83 ? -1.560 5.779 8.196 1.00 93.56 83 LEU A C 1
ATOM 674 O O . LEU A 1 83 ? -0.567 5.386 7.586 1.00 93.56 83 LEU A O 1
ATOM 678 N N . VAL A 1 84 ? -2.560 6.439 7.600 1.00 93.25 84 VAL A N 1
ATOM 679 C CA . VAL A 1 84 ? -2.566 6.733 6.162 1.00 93.25 84 VAL A CA 1
ATOM 680 C C . VAL A 1 84 ? -1.471 7.728 5.823 1.00 93.25 84 VAL A C 1
ATOM 682 O O . VAL A 1 84 ? -0.696 7.437 4.920 1.00 93.25 84 VAL A O 1
ATOM 685 N N . SER A 1 85 ? -1.352 8.845 6.546 1.00 92.12 85 SER A N 1
ATOM 686 C CA . SER A 1 85 ? -0.302 9.838 6.298 1.00 92.12 85 SER A CA 1
ATOM 687 C C . SER A 1 85 ? 1.083 9.205 6.371 1.00 92.12 85 SER A C 1
ATOM 689 O O . SER A 1 85 ? 1.833 9.312 5.414 1.00 92.12 85 SER A O 1
ATOM 691 N N . THR A 1 86 ? 1.374 8.420 7.414 1.00 93.50 86 THR A N 1
ATOM 692 C CA . THR A 1 86 ? 2.692 7.777 7.553 1.00 93.50 86 THR A CA 1
ATOM 693 C C . THR A 1 86 ? 3.004 6.838 6.384 1.00 93.50 86 THR A C 1
ATOM 695 O O . THR A 1 86 ? 4.088 6.893 5.819 1.00 93.50 86 THR A O 1
ATOM 698 N N . LEU A 1 87 ? 2.059 5.976 5.990 1.00 93.00 87 LEU A N 1
ATOM 699 C CA . LEU A 1 87 ? 2.262 5.075 4.849 1.00 93.00 87 LEU A CA 1
ATOM 700 C C . LEU A 1 87 ? 2.406 5.846 3.531 1.00 93.00 87 LEU A C 1
ATOM 702 O O . LEU A 1 87 ? 3.187 5.466 2.662 1.00 93.00 87 LEU A O 1
ATOM 706 N N . THR A 1 88 ? 1.639 6.917 3.372 1.00 91.06 88 THR A N 1
ATOM 707 C CA . THR A 1 88 ? 1.550 7.646 2.109 1.00 91.06 88 THR A CA 1
ATOM 708 C C . THR A 1 88 ? 2.736 8.577 1.897 1.00 91.06 88 THR A C 1
ATOM 710 O O . THR A 1 88 ? 3.278 8.613 0.797 1.00 91.06 88 THR A O 1
ATOM 713 N N . ASP A 1 89 ? 3.188 9.258 2.949 1.00 91.12 89 ASP A N 1
ATOM 714 C CA . ASP A 1 89 ? 4.373 10.117 2.922 1.00 91.12 89 ASP A CA 1
ATOM 715 C C . ASP A 1 89 ? 5.616 9.304 2.531 1.00 91.12 89 ASP A C 1
ATOM 717 O O . ASP A 1 89 ? 6.415 9.731 1.697 1.00 91.12 89 ASP A O 1
ATOM 721 N N . GLU A 1 90 ? 5.735 8.083 3.055 1.00 91.94 90 GLU A N 1
ATOM 722 C CA . GLU A 1 90 ? 6.839 7.181 2.723 1.00 91.94 90 GLU A CA 1
ATOM 723 C C . GLU A 1 90 ? 6.741 6.636 1.293 1.00 91.94 90 GLU A C 1
ATOM 725 O O . GLU A 1 90 ? 7.742 6.592 0.574 1.00 91.94 90 GLU A O 1
ATOM 730 N N . ALA A 1 91 ? 5.535 6.290 0.827 1.00 89.94 91 ALA A N 1
ATOM 731 C CA . ALA A 1 91 ? 5.323 5.923 -0.572 1.00 89.94 91 ALA A CA 1
ATOM 732 C C . ALA A 1 91 ? 5.696 7.073 -1.526 1.00 89.94 91 ALA A C 1
ATOM 734 O O . ALA A 1 91 ? 6.415 6.844 -2.502 1.00 89.94 91 ALA A O 1
ATOM 735 N N . CYS A 1 92 ? 5.270 8.305 -1.230 1.00 88.00 92 CYS A N 1
ATOM 736 C CA . CYS A 1 92 ? 5.635 9.493 -2.004 1.00 88.00 92 CYS A CA 1
ATOM 737 C C . CYS A 1 92 ? 7.145 9.752 -1.981 1.00 88.00 92 CYS A C 1
ATOM 739 O O . CYS A 1 92 ? 7.725 10.031 -3.026 1.00 88.00 92 CYS A O 1
ATOM 741 N N . SER A 1 93 ? 7.799 9.615 -0.825 1.00 89.38 93 SER A N 1
ATOM 742 C CA . SER A 1 93 ? 9.253 9.777 -0.680 1.00 89.38 93 SER A CA 1
ATOM 743 C C . SER A 1 93 ? 10.034 8.800 -1.568 1.00 89.38 93 SER A C 1
ATOM 745 O O . SER A 1 93 ? 10.971 9.195 -2.266 1.00 89.38 93 SER A O 1
ATOM 747 N N . ILE A 1 94 ? 9.614 7.529 -1.608 1.00 89.31 94 ILE A N 1
ATOM 748 C CA . ILE A 1 94 ? 10.223 6.502 -2.468 1.00 89.31 94 ILE A CA 1
ATOM 749 C C . ILE A 1 94 ? 10.010 6.831 -3.950 1.00 89.31 94 ILE A C 1
ATOM 751 O O . ILE A 1 94 ? 10.949 6.753 -4.745 1.00 89.31 94 ILE A O 1
ATOM 755 N N . LEU A 1 95 ? 8.790 7.220 -4.323 1.00 85.50 95 LEU A N 1
ATOM 756 C CA . LEU A 1 95 ? 8.452 7.579 -5.700 1.00 85.50 95 LEU A CA 1
ATOM 757 C C . LEU A 1 95 ? 9.221 8.821 -6.180 1.00 85.50 95 LEU A C 1
ATOM 759 O O . LEU A 1 95 ? 9.758 8.821 -7.287 1.00 85.50 95 LEU A O 1
ATOM 763 N N . ALA A 1 96 ? 9.339 9.848 -5.336 1.00 84.44 96 ALA A N 1
ATOM 764 C CA . ALA A 1 96 ? 10.096 11.059 -5.636 1.00 84.44 96 ALA A CA 1
ATOM 765 C C . ALA A 1 96 ? 11.591 10.763 -5.835 1.00 84.44 96 ALA A C 1
ATOM 767 O O . ALA A 1 96 ? 12.194 11.253 -6.787 1.00 84.44 96 ALA A O 1
ATOM 768 N N . ARG A 1 97 ? 12.179 9.898 -4.997 1.00 84.44 97 ARG A N 1
ATOM 769 C CA . ARG A 1 97 ? 13.583 9.470 -5.130 1.00 84.4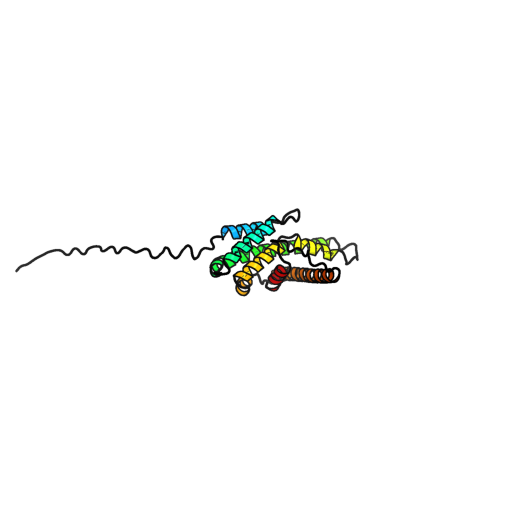4 97 ARG A CA 1
ATOM 770 C C . ARG A 1 97 ? 13.848 8.731 -6.443 1.00 84.44 97 ARG A C 1
ATOM 772 O O . ARG A 1 97 ? 14.911 8.886 -7.037 1.00 84.44 97 ARG A O 1
ATOM 779 N N . LYS A 1 98 ? 12.893 7.928 -6.918 1.00 83.12 98 LYS A N 1
ATOM 780 C CA . LYS A 1 98 ? 13.015 7.258 -8.221 1.00 83.12 98 LYS A CA 1
ATOM 781 C C . LYS A 1 98 ? 12.945 8.249 -9.379 1.00 83.12 98 LYS A C 1
ATOM 783 O O . LYS A 1 98 ? 13.720 8.113 -10.321 1.00 83.12 98 LYS A O 1
ATOM 788 N N . ALA A 1 99 ? 12.075 9.255 -9.296 1.00 76.88 99 ALA A N 1
ATOM 789 C CA . ALA A 1 99 ? 11.995 10.299 -10.316 1.00 76.88 99 ALA A CA 1
ATOM 790 C C . ALA A 1 99 ? 13.329 11.054 -10.464 1.00 76.88 99 ALA A C 1
ATOM 792 O O . ALA A 1 99 ? 13.813 11.203 -11.582 1.00 76.88 99 ALA A O 1
ATOM 793 N N . THR A 1 100 ? 13.981 11.421 -9.353 1.00 78.44 100 THR A N 1
ATOM 794 C CA . THR A 1 100 ? 15.279 12.120 -9.398 1.00 78.44 100 THR A CA 1
ATOM 795 C C . THR A 1 100 ? 16.394 11.284 -10.027 1.00 78.44 100 THR A C 1
ATOM 797 O O . THR A 1 100 ? 17.196 11.817 -10.784 1.00 78.44 100 THR A O 1
ATOM 800 N N . ILE A 1 101 ? 16.429 9.972 -9.762 1.00 76.62 101 ILE A N 1
ATOM 801 C CA . ILE A 1 101 ? 17.444 9.071 -10.341 1.00 76.62 101 ILE A CA 1
ATOM 802 C C . ILE A 1 101 ? 17.274 8.968 -11.863 1.00 76.62 101 ILE A C 1
ATOM 804 O O . ILE A 1 101 ? 18.249 9.031 -12.609 1.00 76.62 101 ILE A O 1
ATOM 808 N N . ASN A 1 102 ? 16.029 8.859 -12.333 1.00 70.38 102 ASN A N 1
ATOM 809 C CA . ASN A 1 102 ? 15.740 8.744 -13.760 1.00 70.38 102 ASN A CA 1
ATOM 810 C C . ASN A 1 102 ? 16.114 10.017 -14.543 1.00 70.38 102 ASN A C 1
ATOM 812 O O . ASN A 1 102 ? 16.510 9.921 -15.704 1.00 70.38 102 ASN A O 1
ATOM 816 N N . ASP A 1 103 ? 15.991 11.198 -13.931 1.00 66.75 103 ASP A N 1
ATOM 817 C CA . ASP A 1 103 ? 16.372 12.462 -14.568 1.00 66.75 103 ASP A CA 1
ATOM 818 C C . ASP A 1 103 ? 17.895 12.600 -14.708 1.00 66.75 103 ASP A C 1
ATOM 820 O O . ASP A 1 103 ? 18.369 13.043 -15.755 1.00 66.75 103 ASP A O 1
ATOM 824 N N . GLU A 1 104 ? 18.667 12.160 -13.708 1.00 66.06 104 GLU A N 1
ATOM 825 C CA . GLU A 1 104 ? 20.135 12.187 -13.741 1.00 66.06 104 GLU A CA 1
ATOM 826 C C . GLU A 1 104 ? 20.700 11.263 -14.835 1.00 66.06 104 GLU A C 1
ATOM 828 O O . GLU A 1 104 ? 21.502 11.711 -15.664 1.00 66.06 104 GLU A O 1
ATOM 833 N N . GLU A 1 105 ? 20.209 10.020 -14.925 1.00 63.06 105 GLU A N 1
ATOM 834 C CA . GLU A 1 105 ? 20.626 9.041 -15.946 1.00 63.06 105 GLU A CA 1
ATOM 835 C C . GLU A 1 105 ? 20.318 9.511 -17.380 1.00 63.06 105 GLU A C 1
ATOM 837 O O . GLU A 1 105 ? 21.074 9.235 -18.321 1.00 63.06 105 GLU A O 1
ATOM 842 N N . LYS A 1 106 ? 19.238 10.280 -17.560 1.00 59.16 106 LYS A N 1
ATOM 843 C CA . LYS A 1 106 ? 18.812 10.817 -18.862 1.00 59.16 106 LYS A CA 1
ATOM 844 C C . LYS A 1 106 ? 19.703 11.959 -19.358 1.00 59.16 106 LYS A C 1
ATOM 846 O O . LYS A 1 106 ? 19.816 12.174 -20.565 1.00 59.16 106 LYS A O 1
ATOM 851 N N . THR A 1 107 ? 20.361 12.682 -18.452 1.00 56.56 107 THR A N 1
ATOM 852 C CA .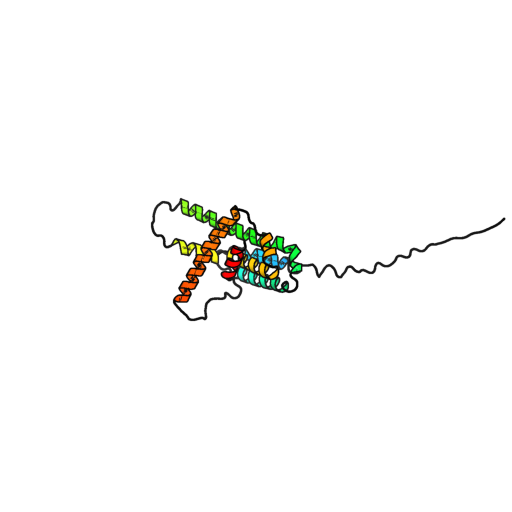 THR A 1 107 ? 21.336 13.729 -18.800 1.00 56.56 107 THR A CA 1
ATOM 853 C C . THR A 1 107 ? 22.691 13.174 -19.239 1.00 56.56 107 THR A C 1
ATOM 855 O O . THR A 1 107 ? 23.371 13.814 -20.044 1.00 56.56 107 THR A O 1
ATOM 858 N N . GLU A 1 108 ? 23.083 11.990 -18.763 1.00 54.38 108 GLU A N 1
ATOM 859 C CA . GLU A 1 108 ? 24.384 11.386 -19.088 1.00 54.38 108 GLU A CA 1
ATOM 860 C C . GLU A 1 108 ? 24.357 10.510 -20.354 1.00 54.38 108 GLU A C 1
ATOM 862 O O . GLU A 1 108 ? 25.371 10.391 -21.042 1.00 54.38 108 GLU A O 1
ATOM 867 N N . THR A 1 109 ? 23.193 9.977 -20.738 1.00 50.88 109 THR A N 1
ATOM 868 C CA . THR A 1 109 ? 23.026 9.067 -21.894 1.00 50.88 109 THR A CA 1
ATOM 869 C C . THR A 1 109 ? 22.651 9.750 -23.216 1.00 50.88 109 THR A C 1
ATOM 871 O O . THR A 1 109 ? 22.440 9.083 -24.227 1.00 50.88 109 THR A O 1
ATOM 874 N N . ALA A 1 110 ? 22.675 11.088 -23.295 1.00 52.09 110 ALA A N 1
ATOM 875 C CA . ALA A 1 110 ? 22.494 11.829 -24.556 1.00 52.09 110 ALA A CA 1
ATOM 876 C C . ALA A 1 110 ? 23.643 11.637 -25.580 1.00 52.09 110 ALA A C 1
ATOM 878 O O . ALA A 1 110 ? 23.685 12.305 -26.617 1.00 52.09 110 ALA A O 1
ATOM 879 N N . LYS A 1 111 ? 24.586 10.729 -25.308 1.00 50.97 111 LYS A N 1
ATOM 880 C CA . LYS A 1 111 ? 25.602 10.258 -26.246 1.00 50.97 111 LYS A CA 1
ATOM 881 C C . LYS A 1 111 ? 25.601 8.729 -26.226 1.00 50.97 111 LYS A C 1
ATOM 883 O O . LYS A 1 111 ? 26.008 8.140 -25.238 1.00 50.97 111 LYS A O 1
ATOM 888 N N . GLU A 1 112 ? 25.195 8.142 -27.351 1.00 51.12 112 GLU A N 1
ATOM 889 C CA . GLU A 1 112 ? 25.364 6.724 -27.715 1.00 51.12 112 GLU A CA 1
ATOM 890 C C . GLU A 1 112 ? 24.389 5.719 -27.064 1.00 51.12 112 GLU A C 1
ATOM 892 O O . GLU A 1 112 ? 24.707 5.070 -26.074 1.00 51.12 112 GLU A O 1
ATOM 897 N N . ASN A 1 113 ? 23.221 5.503 -27.689 1.00 46.56 113 ASN A N 1
ATOM 898 C CA . ASN A 1 113 ? 22.888 4.249 -28.401 1.00 46.56 113 ASN A CA 1
ATOM 899 C C . ASN A 1 113 ? 21.372 4.076 -28.625 1.00 46.56 113 ASN A C 1
ATOM 901 O O . ASN A 1 113 ? 20.573 4.075 -27.693 1.00 46.56 113 ASN A O 1
ATOM 905 N N . GLU A 1 114 ? 20.999 3.848 -29.886 1.00 49.50 114 GLU A N 1
ATOM 906 C CA . GLU A 1 114 ? 19.695 3.330 -30.306 1.00 49.50 114 GLU A CA 1
ATOM 907 C C . GLU A 1 114 ? 19.633 1.828 -29.980 1.00 49.50 114 GLU A C 1
ATOM 909 O O . GLU A 1 114 ? 20.021 0.989 -30.789 1.00 49.50 114 GLU A O 1
ATOM 914 N N . ASN A 1 115 ? 19.200 1.465 -28.773 1.00 43.94 115 ASN A N 1
ATOM 915 C CA . ASN A 1 115 ? 18.807 0.086 -28.472 1.00 43.94 115 ASN A CA 1
ATOM 916 C C . ASN A 1 115 ? 17.641 0.094 -27.473 1.00 43.94 115 ASN A C 1
ATOM 918 O O . ASN A 1 115 ? 17.812 0.049 -26.259 1.00 43.94 115 ASN A O 1
ATOM 922 N N . GLU A 1 116 ? 16.424 0.192 -28.007 1.00 48.56 116 GLU A N 1
ATOM 923 C CA . GLU A 1 116 ? 15.170 0.454 -27.283 1.00 48.56 116 GLU A CA 1
ATOM 924 C C . GLU A 1 116 ? 14.653 -0.708 -26.401 1.00 48.56 116 GLU A C 1
ATOM 926 O O . GLU A 1 116 ? 13.484 -0.706 -26.025 1.00 48.56 116 GLU A O 1
ATOM 931 N N . ASN A 1 117 ? 15.469 -1.709 -26.048 1.00 47.25 117 ASN A N 1
ATOM 932 C CA . ASN A 1 117 ? 14.946 -2.957 -25.467 1.00 47.25 117 ASN A CA 1
ATOM 933 C C . ASN A 1 117 ? 15.442 -3.321 -24.052 1.00 47.25 117 ASN A C 1
ATOM 935 O O . ASN A 1 117 ? 14.915 -4.262 -23.465 1.00 47.25 117 ASN A O 1
ATOM 939 N N . GLU A 1 118 ? 16.407 -2.599 -23.469 1.00 48.78 118 GLU A N 1
ATOM 940 C CA . GLU A 1 118 ? 16.968 -2.938 -22.139 1.00 48.78 118 GLU A CA 1
ATOM 941 C C . GLU A 1 118 ? 16.405 -2.103 -20.974 1.00 48.78 118 GLU A C 1
ATOM 943 O O . GLU A 1 118 ? 16.544 -2.487 -19.814 1.00 48.78 118 GLU A O 1
ATOM 948 N N . ASN A 1 119 ? 15.704 -0.995 -21.242 1.00 49.59 119 ASN A N 1
ATOM 949 C CA . ASN A 1 119 ? 15.269 -0.100 -20.162 1.00 49.59 119 ASN A CA 1
ATOM 950 C C . ASN A 1 119 ? 14.048 -0.625 -19.377 1.00 49.59 119 ASN A C 1
ATOM 952 O O . ASN A 1 119 ? 13.865 -0.297 -18.208 1.00 49.59 119 ASN A O 1
ATOM 956 N N . SER A 1 120 ? 13.224 -1.490 -19.982 1.00 50.78 120 SER A N 1
ATOM 957 C CA . SER A 1 120 ? 11.988 -1.976 -19.347 1.00 50.78 120 SER A CA 1
ATOM 958 C C . SER A 1 120 ? 12.225 -2.964 -18.196 1.00 50.78 120 SER A C 1
ATOM 960 O O . SER A 1 120 ? 11.349 -3.118 -17.344 1.00 50.78 120 SER A O 1
ATOM 962 N N . THR A 1 121 ? 13.368 -3.657 -18.154 1.00 54.78 121 THR A N 1
ATOM 963 C CA . THR A 1 121 ? 13.657 -4.652 -17.105 1.00 54.78 121 THR A CA 1
ATOM 964 C C . THR A 1 121 ? 14.149 -4.017 -15.807 1.00 54.78 121 THR A C 1
ATOM 966 O O . THR A 1 121 ? 13.855 -4.538 -14.732 1.00 54.78 121 THR A O 1
ATOM 969 N N . ASN A 1 122 ? 14.839 -2.873 -15.882 1.00 65.75 122 ASN A N 1
ATOM 970 C CA . ASN A 1 122 ? 15.378 -2.187 -14.702 1.00 65.75 122 ASN A CA 1
ATOM 971 C C . ASN A 1 122 ? 14.279 -1.564 -13.832 1.00 65.75 122 ASN A C 1
ATOM 973 O O . ASN A 1 122 ? 14.338 -1.652 -12.603 1.00 65.75 122 ASN A O 1
ATOM 977 N N . ASP A 1 123 ? 13.242 -0.995 -14.448 1.00 69.44 123 ASP A N 1
ATOM 978 C CA . ASP A 1 123 ? 12.142 -0.379 -13.699 1.00 69.44 123 ASP A CA 1
ATOM 979 C C . ASP A 1 123 ? 11.252 -1.420 -13.004 1.00 69.44 123 ASP A C 1
ATOM 981 O O . ASP A 1 123 ? 10.787 -1.196 -11.883 1.00 69.44 123 ASP A O 1
ATOM 985 N N . HIS A 1 124 ? 11.069 -2.593 -13.622 1.00 71.94 124 HIS A N 1
ATOM 986 C CA . HIS A 1 124 ? 10.362 -3.719 -13.006 1.00 71.94 124 HIS A CA 1
ATOM 987 C C . HIS A 1 124 ? 11.055 -4.201 -11.731 1.00 71.94 124 HIS A C 1
ATOM 989 O O . HIS A 1 124 ? 10.423 -4.357 -10.682 1.00 71.94 124 HIS A O 1
ATOM 995 N N . ASP A 1 125 ? 12.361 -4.435 -11.835 1.00 78.75 125 ASP A N 1
ATOM 996 C CA . ASP A 1 125 ? 13.165 -4.929 -10.730 1.00 78.75 125 ASP A CA 1
ATOM 997 C C . ASP A 1 125 ? 13.194 -3.925 -9.582 1.00 78.75 125 ASP A C 1
ATOM 999 O O . ASP A 1 125 ? 13.085 -4.328 -8.424 1.00 78.75 125 ASP A O 1
ATOM 1003 N N . TRP A 1 126 ? 13.269 -2.627 -9.893 1.00 85.56 126 TRP A N 1
ATOM 1004 C CA . TRP A 1 126 ? 13.208 -1.571 -8.889 1.00 85.56 126 TRP A CA 1
ATOM 1005 C C . TRP A 1 126 ? 11.920 -1.635 -8.060 1.00 85.56 126 TRP A C 1
ATOM 1007 O O . TRP A 1 126 ? 11.996 -1.598 -6.833 1.00 85.56 126 TRP A O 1
ATOM 1017 N N . PHE A 1 127 ? 10.748 -1.793 -8.690 1.00 85.62 127 PHE A N 1
ATOM 1018 C CA . PHE A 1 127 ? 9.475 -1.803 -7.961 1.00 85.62 127 PHE A CA 1
ATOM 1019 C C . PHE A 1 127 ? 9.425 -2.924 -6.920 1.00 85.62 127 PHE A C 1
ATOM 1021 O O . PHE A 1 127 ? 9.180 -2.659 -5.742 1.00 85.62 127 PHE A O 1
ATOM 1028 N N . TRP A 1 128 ? 9.727 -4.165 -7.310 1.00 84.06 128 TRP A N 1
ATOM 1029 C CA . TRP A 1 128 ? 9.686 -5.311 -6.391 1.00 84.06 128 TRP A CA 1
ATOM 1030 C C . TRP A 1 128 ? 10.819 -5.330 -5.368 1.00 84.06 128 TRP A C 1
ATOM 1032 O O . TRP A 1 128 ? 10.636 -5.829 -4.251 1.00 84.06 128 TRP A O 1
ATOM 1042 N N . LYS A 1 129 ? 11.971 -4.762 -5.735 1.00 85.50 129 LYS A N 1
ATOM 1043 C CA . LYS A 1 129 ? 13.123 -4.558 -4.852 1.00 85.50 129 LYS A CA 1
ATOM 1044 C C . LYS A 1 129 ? 13.050 -3.226 -4.105 1.00 85.50 129 LYS A C 1
ATOM 1046 O O . LYS A 1 129 ? 14.073 -2.768 -3.612 1.00 85.50 129 LYS A O 1
ATOM 1051 N N . SER A 1 130 ? 11.868 -2.622 -4.002 1.00 88.69 130 SER A N 1
ATOM 1052 C CA . SER A 1 130 ? 11.623 -1.456 -3.160 1.00 88.69 130 SER A CA 1
ATOM 1053 C C . SER A 1 130 ? 10.663 -1.797 -2.009 1.00 88.69 130 SER A C 1
ATOM 1055 O O . SER A 1 130 ? 9.967 -2.822 -2.035 1.00 88.69 130 SER A O 1
ATOM 1057 N N . PRO A 1 131 ? 10.581 -0.941 -0.976 1.00 90.31 131 PRO A N 1
ATOM 1058 C CA . PRO A 1 131 ? 9.550 -1.048 0.057 1.00 90.31 131 PRO A CA 1
ATOM 1059 C C . PRO A 1 131 ? 8.128 -0.768 -0.467 1.00 90.31 131 PRO A C 1
ATOM 1061 O O . PRO A 1 131 ? 7.144 -1.151 0.169 1.00 90.31 131 PRO A O 1
ATOM 1064 N N . LEU A 1 132 ? 8.001 -0.128 -1.636 1.00 90.75 132 LEU A N 1
ATOM 1065 C CA . LEU A 1 132 ? 6.743 0.407 -2.157 1.00 90.75 132 LEU A CA 1
ATOM 1066 C C . LEU A 1 132 ? 5.603 -0.626 -2.261 1.00 90.75 132 LEU A C 1
ATOM 1068 O O . LEU A 1 132 ? 4.513 -0.332 -1.767 1.00 90.75 132 LEU A O 1
ATOM 1072 N N . PRO A 1 133 ? 5.792 -1.848 -2.804 1.00 90.25 133 PRO A N 1
ATOM 1073 C CA . PRO A 1 133 ? 4.701 -2.815 -2.927 1.00 90.25 133 PRO A CA 1
ATOM 1074 C C . PRO A 1 133 ? 4.112 -3.206 -1.565 1.00 90.25 133 PRO A C 1
ATOM 1076 O O . PRO A 1 133 ? 2.904 -3.412 -1.446 1.00 90.25 133 PRO A O 1
ATOM 1079 N N . ARG A 1 134 ? 4.949 -3.259 -0.519 1.00 92.38 134 ARG A N 1
ATOM 1080 C CA . ARG A 1 134 ? 4.536 -3.583 0.856 1.00 92.38 134 ARG A CA 1
ATOM 1081 C C . ARG A 1 134 ? 3.748 -2.448 1.488 1.00 92.38 134 ARG A C 1
ATOM 1083 O O . ARG A 1 134 ? 2.708 -2.698 2.090 1.00 92.38 134 ARG A O 1
ATOM 1090 N N . ILE A 1 135 ? 4.194 -1.209 1.293 1.00 93.19 135 ILE A N 1
ATOM 1091 C CA . ILE A 1 135 ? 3.472 -0.017 1.752 1.00 93.19 135 ILE A CA 1
ATOM 1092 C C . ILE A 1 135 ? 2.086 0.052 1.093 1.00 93.19 135 ILE A C 1
ATOM 1094 O O . ILE A 1 135 ? 1.074 0.222 1.773 1.00 93.19 135 ILE A O 1
ATOM 1098 N N . LEU A 1 136 ? 2.013 -0.162 -0.223 1.00 91.88 136 LEU A N 1
ATOM 1099 C CA . LEU A 1 136 ? 0.748 -0.159 -0.962 1.00 91.88 136 LEU A CA 1
ATOM 1100 C C . LEU A 1 136 ? -0.181 -1.308 -0.552 1.00 91.88 136 LEU A C 1
ATOM 1102 O O . LEU A 1 136 ? -1.400 -1.133 -0.515 1.00 91.88 136 LEU A O 1
ATOM 1106 N N . SER A 1 137 ? 0.387 -2.468 -0.221 1.00 92.25 137 SER A N 1
ATOM 1107 C CA . SER A 1 137 ? -0.352 -3.609 0.319 1.00 92.25 137 SER A CA 1
ATOM 1108 C C . SER A 1 137 ? -0.888 -3.334 1.733 1.00 92.25 137 SER A C 1
ATOM 1110 O O . SER A 1 137 ? -2.037 -3.657 2.039 1.00 92.25 137 SER A O 1
ATOM 1112 N N . ALA A 1 138 ? -0.122 -2.645 2.582 1.00 93.62 138 ALA A N 1
ATOM 1113 C CA . ALA A 1 138 ? -0.593 -2.187 3.889 1.00 93.62 138 ALA A CA 1
ATOM 1114 C C . ALA A 1 138 ? -1.744 -1.171 3.759 1.00 93.62 138 ALA A C 1
ATOM 1116 O O . ALA A 1 138 ? -2.758 -1.289 4.452 1.00 93.62 138 ALA A O 1
ATOM 1117 N N . LEU A 1 139 ? -1.636 -0.217 2.825 1.00 93.12 139 LEU A N 1
ATOM 1118 C CA . LEU A 1 139 ? -2.715 0.722 2.490 1.00 93.12 139 LEU A CA 1
ATOM 1119 C C . LEU A 1 139 ? -3.964 0.003 1.958 1.00 93.12 139 LEU A C 1
ATOM 1121 O O . LEU A 1 139 ? -5.090 0.375 2.309 1.00 93.12 139 LEU A O 1
ATOM 1125 N N . TYR A 1 140 ? -3.783 -1.050 1.156 1.00 93.69 140 TYR A N 1
ATOM 1126 C CA . TYR A 1 140 ? -4.878 -1.904 0.702 1.00 93.69 140 TYR A CA 1
ATOM 1127 C C . TYR A 1 140 ? -5.579 -2.588 1.884 1.00 93.69 140 TYR A C 1
ATOM 1129 O O . TYR A 1 140 ? -6.802 -2.493 2.015 1.00 93.69 140 TYR A O 1
ATOM 1137 N N . ALA A 1 141 ? -4.816 -3.228 2.776 1.00 93.00 141 ALA A N 1
ATOM 1138 C CA . ALA A 1 141 ? -5.351 -3.905 3.954 1.00 93.00 141 ALA A CA 1
ATOM 1139 C C . ALA A 1 141 ? -6.139 -2.934 4.851 1.00 93.00 141 ALA A C 1
ATOM 1141 O O . ALA A 1 141 ? -7.273 -3.220 5.236 1.00 93.00 141 ALA A O 1
ATOM 1142 N N . LEU A 1 142 ? -5.605 -1.734 5.091 1.00 93.12 142 LEU A N 1
ATOM 1143 C CA . LEU A 1 142 ? -6.306 -0.691 5.841 1.00 93.12 142 LEU A CA 1
ATOM 1144 C C . LEU A 1 142 ? -7.600 -0.241 5.137 1.00 93.12 142 LEU A C 1
ATOM 1146 O O . LEU A 1 142 ? -8.646 -0.083 5.773 1.00 93.12 142 LEU A O 1
ATOM 1150 N N . SER A 1 143 ? -7.554 -0.084 3.811 1.00 93.00 143 SER A N 1
ATOM 1151 C CA . SER A 1 143 ? -8.719 0.264 2.985 1.00 93.00 143 SER A CA 1
ATOM 1152 C C . SER A 1 143 ? -9.808 -0.805 3.016 1.00 93.00 143 SER A C 1
ATOM 1154 O O . SER A 1 143 ? -10.991 -0.467 2.932 1.00 93.00 143 SER A O 1
ATOM 1156 N N . LYS A 1 144 ? -9.430 -2.079 3.154 1.00 91.62 144 LYS A N 1
ATOM 1157 C CA . LYS A 1 144 ? -10.359 -3.203 3.299 1.00 91.62 144 LYS A CA 1
ATOM 1158 C C . LYS A 1 144 ? -11.088 -3.155 4.642 1.00 91.62 144 LYS A C 1
ATOM 1160 O O . LYS A 1 144 ? -12.305 -3.306 4.660 1.00 91.62 144 LYS A O 1
ATOM 1165 N N . VAL A 1 145 ? -10.372 -2.890 5.737 1.00 91.94 145 VAL A N 1
ATOM 1166 C CA . VAL A 1 145 ? -10.961 -2.849 7.087 1.00 91.94 145 VAL A CA 1
ATOM 1167 C C . VAL A 1 145 ? -11.858 -1.635 7.282 1.00 91.94 145 VAL A C 1
ATOM 1169 O O . VAL A 1 145 ? -12.984 -1.753 7.760 1.00 91.94 145 VAL A O 1
ATOM 1172 N N . ARG A 1 146 ? -11.384 -0.444 6.903 1.00 89.19 146 ARG A N 1
ATOM 1173 C CA . ARG A 1 146 ? -12.102 0.807 7.192 1.00 89.19 146 ARG A CA 1
ATOM 1174 C C . ARG A 1 146 ? -12.985 1.335 6.076 1.00 89.19 146 ARG A C 1
ATOM 1176 O O . ARG A 1 146 ? -13.800 2.235 6.304 1.00 89.19 146 ARG A O 1
ATOM 1183 N N . GLY A 1 147 ? -12.839 0.770 4.888 1.00 89.81 147 GLY A N 1
ATOM 1184 C CA . GLY A 1 147 ? -13.528 1.196 3.687 1.00 89.81 147 GLY A CA 1
ATOM 1185 C C . GLY A 1 147 ? -12.732 2.243 2.914 1.00 89.81 147 GLY A C 1
ATOM 1186 O O . GLY A 1 147 ? -12.345 3.295 3.431 1.00 89.81 147 GLY A O 1
ATOM 1187 N N . ARG A 1 148 ? -12.582 1.978 1.615 1.00 88.25 148 ARG A N 1
ATOM 1188 C CA . ARG A 1 148 ? -11.850 2.804 0.646 1.00 88.25 148 ARG A CA 1
ATOM 1189 C C . ARG A 1 148 ? -12.116 4.302 0.781 1.00 88.25 148 ARG A C 1
ATOM 1191 O O . ARG A 1 148 ? -11.176 5.070 0.894 1.00 88.25 148 ARG A O 1
ATOM 1198 N N . LYS A 1 149 ? -13.385 4.732 0.781 1.00 88.75 149 LYS A N 1
ATOM 1199 C CA . LYS A 1 149 ? -13.739 6.167 0.783 1.00 88.75 149 LYS A CA 1
ATOM 1200 C C . LYS A 1 149 ? -13.176 6.919 1.991 1.00 88.75 149 LYS A C 1
ATOM 1202 O O . LYS A 1 149 ? -12.925 8.116 1.894 1.00 88.75 149 LYS A O 1
ATOM 1207 N N . ARG A 1 150 ? -13.013 6.235 3.130 1.00 89.44 150 ARG A N 1
ATOM 1208 C CA . ARG A 1 150 ? -12.454 6.843 4.339 1.00 89.44 150 ARG A CA 1
ATOM 1209 C C . ARG A 1 150 ? -10.941 6.975 4.248 1.00 89.44 150 ARG A C 1
ATOM 1211 O O . ARG A 1 150 ? -10.445 8.031 4.599 1.00 89.44 150 ARG A O 1
ATOM 1218 N N . VAL A 1 151 ? -10.245 5.954 3.749 1.00 89.31 151 VAL A N 1
ATOM 1219 C CA . VAL A 1 151 ? -8.790 6.007 3.530 1.00 89.31 151 VAL A CA 1
ATOM 1220 C C . VAL A 1 151 ? -8.434 7.013 2.436 1.00 89.31 151 VAL A C 1
ATOM 1222 O O . VAL A 1 151 ? -7.620 7.896 2.672 1.00 89.31 151 VAL A O 1
ATOM 1225 N N . GLN A 1 152 ? -9.116 6.948 1.288 1.00 89.06 152 GLN A N 1
ATOM 1226 C CA . GLN A 1 152 ? -8.859 7.803 0.127 1.00 89.06 152 GLN A CA 1
ATOM 1227 C C . GLN A 1 152 ? -8.926 9.292 0.474 1.00 89.06 152 GLN A C 1
ATOM 1229 O O . GLN A 1 152 ? -8.107 10.057 -0.003 1.00 89.06 152 GLN A O 1
ATOM 1234 N N . LYS A 1 153 ? -9.834 9.715 1.366 1.00 90.44 153 LYS A N 1
ATOM 1235 C CA . LYS A 1 153 ? -9.937 11.119 1.802 1.00 90.44 153 LYS A CA 1
ATOM 1236 C C . LYS A 1 153 ? -8.622 11.686 2.369 1.00 90.44 153 LYS A C 1
ATOM 1238 O O . LYS A 1 153 ? -8.450 12.902 2.368 1.00 90.44 153 LYS A O 1
ATOM 1243 N N . PHE A 1 154 ? -7.740 10.829 2.879 1.00 89.12 154 PHE A N 1
ATOM 1244 C CA . PHE A 1 154 ? -6.470 11.219 3.490 1.00 89.12 154 PHE A CA 1
ATOM 1245 C C . PHE A 1 154 ? -5.262 11.037 2.563 1.00 89.12 154 PHE A C 1
ATOM 1247 O O . PHE A 1 154 ? -4.156 11.379 2.964 1.00 89.12 154 PHE A O 1
ATOM 1254 N N . LEU A 1 155 ? -5.457 10.530 1.341 1.00 87.31 155 LEU A N 1
ATOM 1255 C CA . LEU A 1 155 ? -4.392 10.469 0.342 1.00 87.31 155 LEU A CA 1
ATOM 1256 C C . LEU A 1 155 ? -4.122 11.876 -0.231 1.00 87.31 155 LEU A C 1
ATOM 1258 O O . LEU A 1 155 ? -5.036 12.707 -0.299 1.00 87.31 155 LEU A O 1
ATOM 1262 N N . PRO A 1 156 ? -2.879 12.194 -0.623 1.00 84.00 156 PRO A N 1
ATOM 1263 C CA . PRO A 1 156 ? -2.543 13.472 -1.220 1.00 84.00 156 PRO A CA 1
ATOM 1264 C C . PRO A 1 156 ? -3.045 13.518 -2.666 1.00 84.00 156 PRO A C 1
ATOM 1266 O O . PRO A 1 156 ? -2.684 12.679 -3.483 1.00 84.00 156 PRO A O 1
ATOM 1269 N N . HIS A 1 157 ? -3.846 14.537 -2.985 1.00 83.06 157 HIS A N 1
ATOM 1270 C CA . HIS A 1 157 ? -4.416 14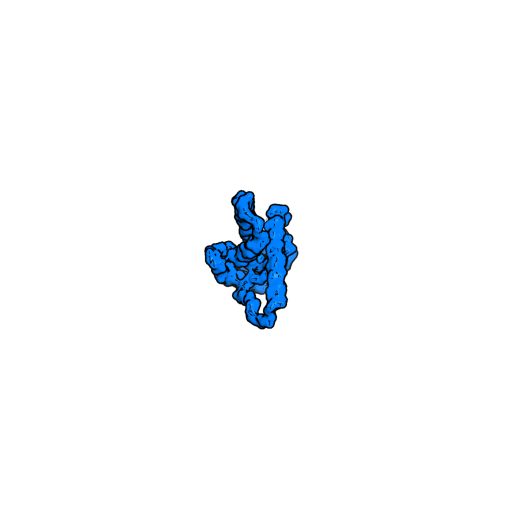.760 -4.326 1.00 83.06 157 HIS A CA 1
ATOM 1271 C C . HIS A 1 157 ? -3.805 15.988 -5.023 1.00 83.06 157 HIS A C 1
ATOM 1273 O O . HIS A 1 157 ? -4.432 16.610 -5.882 1.00 83.06 157 HIS A O 1
ATOM 1279 N N . GLN A 1 158 ? -2.614 16.417 -4.602 1.00 83.19 158 GLN A N 1
ATOM 1280 C CA . GLN A 1 158 ? -1.929 17.535 -5.252 1.00 83.19 158 GLN A CA 1
ATOM 1281 C C . GLN A 1 158 ? -1.330 17.075 -6.582 1.00 83.19 158 GLN A C 1
ATOM 1283 O O . GLN A 1 158 ? -0.911 15.927 -6.710 1.00 83.19 158 GLN A O 1
ATOM 1288 N N . VAL A 1 159 ? -1.251 17.991 -7.550 1.00 79.38 159 VAL A N 1
ATOM 1289 C CA . VAL A 1 159 ? -0.775 17.712 -8.917 1.00 79.38 159 VAL A CA 1
ATOM 1290 C C . VAL A 1 159 ? 0.619 17.077 -8.924 1.00 79.38 159 VAL A C 1
ATOM 1292 O O . VAL A 1 159 ? 0.855 16.141 -9.678 1.00 79.38 159 VAL A O 1
ATOM 1295 N N . GLU A 1 160 ? 1.503 17.521 -8.032 1.00 79.81 160 GLU A N 1
ATOM 1296 C CA . GLU A 1 160 ? 2.865 16.991 -7.875 1.00 79.81 160 GLU A CA 1
ATOM 1297 C C . GLU A 1 160 ? 2.920 15.514 -7.453 1.00 79.81 160 GLU A C 1
ATOM 1299 O O . GLU A 1 160 ? 3.875 14.818 -7.775 1.00 79.81 160 GLU A O 1
ATOM 1304 N N . ASN A 1 161 ? 1.876 15.004 -6.794 1.00 76.88 161 ASN A N 1
ATOM 1305 C CA . ASN A 1 161 ? 1.794 13.597 -6.402 1.00 76.88 161 ASN A CA 1
ATOM 1306 C C . ASN A 1 161 ? 1.191 12.716 -7.509 1.00 76.88 161 ASN A C 1
ATOM 1308 O O . ASN A 1 161 ? 1.346 11.498 -7.470 1.00 76.88 161 ASN A O 1
ATOM 1312 N N . LEU A 1 162 ? 0.519 13.304 -8.507 1.00 78.75 162 LEU A N 1
ATOM 1313 C CA . LEU A 1 162 ? -0.155 12.546 -9.568 1.00 78.75 162 LEU A CA 1
ATOM 1314 C C . LEU A 1 162 ? 0.824 11.960 -10.584 1.00 78.75 162 LEU A C 1
ATOM 1316 O O . LEU A 1 162 ? 0.607 10.855 -11.072 1.00 78.75 162 LEU A O 1
ATOM 1320 N N . GLU A 1 163 ? 1.887 12.686 -10.916 1.00 80.19 163 GLU A N 1
ATOM 1321 C CA . GLU A 1 163 ? 2.867 12.240 -11.908 1.00 80.19 163 GLU A CA 1
ATOM 1322 C C . GLU A 1 163 ? 3.643 10.989 -11.447 1.00 80.19 163 GLU A C 1
ATOM 1324 O O . GLU A 1 163 ? 3.664 10.003 -12.191 1.00 80.19 163 GLU A O 1
ATOM 1329 N N . PRO A 1 164 ? 4.179 10.922 -10.211 1.00 78.25 164 PRO A N 1
ATOM 1330 C CA . PRO A 1 164 ? 4.815 9.701 -9.719 1.00 78.25 164 PRO A CA 1
ATOM 1331 C C . PRO A 1 164 ? 3.843 8.513 -9.607 1.00 78.25 164 PRO A C 1
ATOM 1333 O O . PRO A 1 164 ? 4.210 7.375 -9.906 1.00 78.25 164 PRO A O 1
ATOM 1336 N N . VAL A 1 165 ? 2.585 8.770 -9.231 1.00 80.81 165 VAL A N 1
ATOM 1337 C CA . VAL A 1 165 ? 1.505 7.767 -9.193 1.00 80.81 165 VAL A CA 1
ATOM 1338 C C . VAL A 1 165 ? 1.212 7.225 -10.595 1.00 80.81 165 VAL A C 1
ATOM 1340 O O . VAL A 1 165 ? 1.134 6.009 -10.777 1.00 80.81 165 VAL A O 1
ATOM 1343 N N . LEU A 1 166 ? 1.110 8.098 -11.602 1.00 81.00 166 LEU A N 1
ATOM 1344 C CA . LEU A 1 166 ? 0.879 7.713 -12.995 1.00 81.00 166 LEU A CA 1
ATOM 1345 C C . LEU A 1 166 ? 2.027 6.860 -13.544 1.00 81.00 166 LEU A C 1
ATOM 1347 O O . LEU A 1 166 ? 1.775 5.825 -14.159 1.00 81.00 166 LEU A O 1
ATOM 1351 N N . ASN A 1 167 ? 3.275 7.247 -13.278 1.00 80.06 167 ASN A N 1
ATOM 1352 C CA . ASN A 1 167 ? 4.446 6.465 -13.679 1.00 80.06 167 ASN A CA 1
ATOM 1353 C C . ASN A 1 167 ? 4.418 5.060 -13.061 1.00 80.06 167 ASN A C 1
ATOM 1355 O O . ASN A 1 167 ? 4.682 4.068 -13.742 1.00 80.06 167 ASN A O 1
ATOM 1359 N N . CYS A 1 168 ? 4.006 4.957 -11.795 1.00 80.25 168 CYS A N 1
ATOM 1360 C CA . CYS A 1 168 ? 3.829 3.671 -11.129 1.00 80.25 168 CYS A CA 1
ATOM 1361 C C . CYS A 1 168 ? 2.690 2.838 -11.755 1.00 80.25 168 CYS A C 1
ATOM 1363 O O . CYS A 1 168 ? 2.843 1.632 -11.935 1.00 80.25 168 CYS A O 1
ATOM 1365 N N . LEU A 1 169 ? 1.570 3.455 -12.158 1.00 82.38 169 LEU A N 1
ATOM 1366 C CA . LEU A 1 169 ? 0.488 2.757 -12.874 1.00 82.38 169 LEU A CA 1
ATOM 1367 C C . LEU A 1 169 ? 0.938 2.205 -14.226 1.00 82.38 169 LEU A C 1
ATOM 1369 O O . LEU A 1 169 ? 0.606 1.067 -14.552 1.00 82.38 169 LEU A O 1
ATOM 1373 N N . ILE A 1 170 ? 1.684 2.996 -15.000 1.00 82.38 170 ILE A N 1
ATOM 1374 C CA . ILE A 1 170 ? 2.229 2.574 -16.297 1.00 82.38 170 ILE A CA 1
ATOM 1375 C C . ILE A 1 170 ? 3.143 1.362 -16.105 1.00 82.38 170 ILE A C 1
ATOM 1377 O O . ILE A 1 170 ? 3.016 0.374 -16.832 1.00 82.38 170 ILE A O 1
ATOM 1381 N N . LEU A 1 171 ? 4.009 1.408 -15.087 1.00 81.94 171 LEU A N 1
ATOM 1382 C CA . LEU A 1 171 ? 4.870 0.288 -14.733 1.00 81.94 171 LEU A CA 1
ATOM 1383 C C . LEU A 1 171 ? 4.041 -0.960 -14.410 1.00 81.94 171 LEU A C 1
ATOM 1385 O O . LEU A 1 171 ? 4.242 -2.005 -15.020 1.00 81.94 171 LEU A O 1
ATOM 1389 N N . LEU A 1 172 ? 3.065 -0.851 -13.506 1.00 80.75 172 LEU A N 1
ATOM 1390 C CA . LEU A 1 172 ? 2.219 -1.975 -13.092 1.00 80.75 172 LEU A CA 1
ATOM 1391 C C . LEU A 1 172 ? 1.397 -2.577 -14.239 1.00 80.75 172 LEU A C 1
ATOM 1393 O O . LEU A 1 172 ? 1.205 -3.793 -14.269 1.00 80.75 172 LEU A O 1
ATOM 1397 N N . ASP A 1 173 ? 0.927 -1.759 -15.183 1.00 80.56 173 ASP A N 1
ATOM 1398 C CA . ASP A 1 173 ? 0.227 -2.234 -16.383 1.00 80.56 173 ASP A CA 1
ATOM 1399 C C . ASP A 1 173 ? 1.157 -3.061 -17.285 1.00 80.56 173 ASP A C 1
ATOM 1401 O O . ASP A 1 173 ? 0.770 -4.128 -17.770 1.00 80.56 173 ASP A O 1
ATOM 1405 N N . ALA A 1 174 ? 2.414 -2.632 -17.447 1.00 80.75 174 ALA A N 1
ATOM 1406 C CA . ALA A 1 174 ? 3.423 -3.423 -18.149 1.00 80.75 174 ALA A CA 1
ATOM 1407 C C . ALA A 1 174 ? 3.660 -4.780 -17.456 1.00 80.75 174 ALA A C 1
ATOM 1409 O O . ALA A 1 174 ? 3.724 -5.813 -18.128 1.00 80.75 174 ALA A O 1
ATOM 1410 N N . LEU A 1 175 ? 3.683 -4.810 -16.117 1.00 77.25 175 LEU A N 1
ATOM 1411 C CA . LEU A 1 175 ? 3.852 -6.052 -15.347 1.00 77.25 175 LEU A CA 1
ATOM 1412 C C . LEU A 1 175 ? 2.678 -7.006 -15.496 1.00 77.25 175 LEU A C 1
ATOM 1414 O O . LEU A 1 175 ? 2.868 -8.211 -15.668 1.00 77.25 175 LEU A O 1
ATOM 1418 N N . ALA A 1 176 ? 1.459 -6.473 -15.458 1.00 79.50 176 ALA A N 1
ATOM 1419 C CA . ALA A 1 176 ? 0.258 -7.266 -15.662 1.00 79.50 176 ALA A CA 1
ATOM 1420 C C . ALA A 1 176 ? 0.265 -7.934 -17.049 1.00 79.50 176 ALA A C 1
ATOM 1422 O O . ALA A 1 176 ? -0.035 -9.125 -17.158 1.00 79.50 176 ALA A O 1
ATOM 1423 N N . LYS A 1 177 ? 0.670 -7.205 -18.099 1.00 79.75 177 LYS A N 1
ATOM 1424 C CA . LYS A 1 177 ? 0.797 -7.749 -19.463 1.00 79.75 177 LYS A CA 1
ATOM 1425 C C . LYS A 1 177 ? 1.859 -8.841 -19.548 1.00 79.75 177 LYS A C 1
ATOM 1427 O O . LYS A 1 177 ? 1.572 -9.917 -20.068 1.00 79.75 177 LYS A O 1
ATOM 1432 N N . GLN A 1 178 ? 3.033 -8.624 -18.957 1.00 76.62 178 GLN A N 1
ATOM 1433 C CA . GLN A 1 178 ? 4.106 -9.620 -18.949 1.00 76.62 178 GLN A CA 1
ATOM 1434 C C . GLN A 1 178 ? 3.686 -10.921 -18.242 1.00 76.62 178 GLN A C 1
ATOM 1436 O O . GLN A 1 178 ? 3.970 -12.016 -18.729 1.00 76.62 178 GLN A O 1
ATOM 1441 N N . GLN A 1 179 ? 2.954 -10.830 -17.125 1.00 74.44 179 GLN A N 1
ATOM 1442 C CA . GLN A 1 179 ? 2.427 -12.011 -16.428 1.00 74.44 179 GLN A CA 1
ATOM 1443 C C . GLN A 1 179 ? 1.394 -12.784 -17.261 1.00 74.44 179 GLN A C 1
ATOM 1445 O O . GLN A 1 179 ? 1.350 -14.016 -17.199 1.00 74.44 179 GLN A O 1
ATOM 1450 N N . LEU A 1 180 ? 0.566 -12.083 -18.040 1.00 75.31 180 LEU A N 1
ATOM 1451 C CA . LEU A 1 180 ? -0.401 -12.702 -18.950 1.00 75.31 180 LEU A CA 1
ATOM 1452 C C . LEU A 1 180 ? 0.298 -13.417 -20.113 1.00 75.31 180 LEU A C 1
ATOM 1454 O O . LEU A 1 180 ? -0.069 -14.544 -20.445 1.00 75.31 180 LEU A O 1
ATOM 1458 N N . GLU A 1 181 ? 1.332 -12.805 -20.688 1.00 78.06 181 GLU A N 1
ATOM 1459 C CA . GLU A 1 181 ? 2.135 -13.399 -21.762 1.00 78.06 181 GLU A CA 1
ATOM 1460 C C . GLU A 1 181 ? 2.925 -14.626 -21.288 1.00 78.06 181 GLU A C 1
ATOM 1462 O O . GLU A 1 181 ? 2.980 -15.635 -21.995 1.00 78.06 181 GLU A O 1
ATOM 1467 N N . ALA A 1 182 ? 3.472 -14.586 -20.068 1.00 70.00 182 ALA A N 1
ATOM 1468 C CA . ALA A 1 182 ? 4.135 -15.729 -19.444 1.00 70.00 182 ALA A CA 1
ATOM 1469 C C . ALA A 1 182 ? 3.156 -16.887 -19.172 1.00 70.00 182 ALA A C 1
ATOM 1471 O O . ALA A 1 182 ? 3.472 -18.044 -19.447 1.00 70.00 182 ALA A O 1
ATOM 1472 N N . ARG A 1 183 ? 1.930 -16.588 -18.712 1.00 63.16 183 ARG A N 1
ATOM 1473 C CA . ARG A 1 183 ? 0.864 -17.594 -18.521 1.00 63.16 183 ARG A CA 1
ATOM 1474 C C . ARG A 1 183 ? 0.390 -18.245 -19.821 1.00 63.16 183 ARG A C 1
ATOM 1476 O O . ARG A 1 183 ? -0.132 -19.354 -19.775 1.00 63.16 183 ARG A O 1
ATOM 1483 N N . GLY A 1 184 ? 0.550 -17.577 -20.961 1.00 61.22 184 GLY A N 1
ATOM 1484 C CA . GLY A 1 184 ? 0.210 -18.130 -22.271 1.00 61.22 184 GLY A CA 1
ATOM 1485 C C . GLY A 1 184 ? 1.206 -19.167 -22.801 1.00 61.22 184 GLY A C 1
ATOM 1486 O O . GLY A 1 184 ? 0.889 -19.826 -23.790 1.00 61.22 184 GLY A O 1
ATOM 1487 N N . LYS A 1 185 ? 2.393 -19.311 -22.185 1.00 57.47 185 LYS A N 1
ATOM 1488 C CA . LYS A 1 185 ? 3.494 -20.129 -22.722 1.00 57.47 185 LYS A CA 1
ATOM 1489 C C . LYS A 1 185 ? 3.861 -21.391 -21.939 1.00 57.47 185 LYS A C 1
ATOM 1491 O O . LYS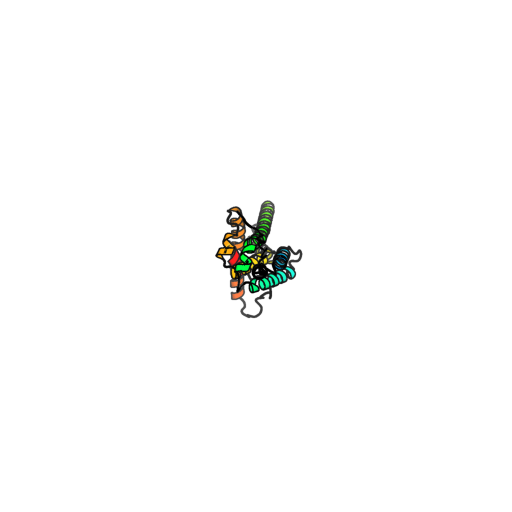 A 1 185 ? 4.460 -22.253 -22.559 1.00 57.47 185 LYS A O 1
ATOM 1496 N N . ASP A 1 186 ? 3.454 -21.566 -20.683 1.00 46.84 186 ASP A N 1
ATOM 1497 C CA . ASP A 1 186 ? 3.611 -22.842 -19.966 1.00 46.84 186 ASP A CA 1
ATOM 1498 C C . ASP A 1 186 ? 2.556 -22.968 -18.860 1.00 46.84 186 ASP A C 1
ATOM 1500 O O . ASP A 1 186 ? 2.469 -22.141 -17.950 1.00 46.84 186 ASP A O 1
ATOM 1504 N N . PHE A 1 187 ? 1.726 -24.006 -18.953 1.00 43.41 187 PHE A N 1
ATOM 1505 C CA . PHE A 1 187 ? 0.664 -24.297 -17.997 1.00 43.41 187 PHE A CA 1
ATOM 1506 C C . PHE A 1 187 ? 1.052 -25.524 -17.174 1.00 43.41 187 PHE A C 1
ATOM 1508 O O . PHE A 1 187 ? 0.661 -26.641 -17.494 1.00 43.41 187 PHE A O 1
ATOM 1515 N N . ASP A 1 188 ? 1.782 -25.293 -16.086 1.00 42.16 188 ASP A N 1
ATOM 1516 C CA . ASP A 1 188 ? 1.692 -26.139 -14.899 1.00 42.16 188 ASP A CA 1
ATOM 1517 C C . ASP A 1 188 ? 1.418 -25.239 -13.689 1.00 42.16 188 ASP A C 1
ATOM 1519 O O . ASP A 1 188 ? 2.273 -24.536 -13.146 1.00 42.16 188 ASP A O 1
ATOM 1523 N N . ILE A 1 189 ? 0.139 -25.200 -13.316 1.00 45.78 189 ILE A N 1
ATOM 1524 C CA . ILE A 1 189 ? -0.383 -24.471 -12.164 1.00 45.78 189 ILE A CA 1
ATOM 1525 C C . ILE A 1 189 ? 0.158 -25.149 -10.904 1.00 45.78 189 ILE A C 1
ATOM 1527 O O . ILE A 1 189 ? -0.488 -26.051 -10.372 1.00 45.78 189 ILE A O 1
ATOM 1531 N N . ARG A 1 190 ? 1.326 -24.733 -10.407 1.00 39.31 190 ARG A N 1
ATOM 1532 C CA . ARG A 1 190 ? 1.728 -25.040 -9.020 1.00 39.31 190 ARG A CA 1
ATOM 1533 C C . ARG A 1 190 ? 2.758 -24.116 -8.374 1.00 39.31 190 ARG A C 1
ATOM 1535 O O . ARG A 1 190 ? 2.864 -24.158 -7.157 1.00 39.31 190 ARG A O 1
ATOM 1542 N N . GLU A 1 191 ? 3.420 -23.229 -9.115 1.00 42.44 191 GLU A N 1
ATOM 1543 C CA . GLU A 1 191 ? 4.443 -22.331 -8.542 1.00 42.44 191 GLU A CA 1
ATOM 1544 C C . GLU A 1 191 ? 4.304 -20.862 -8.962 1.00 42.44 191 GLU A C 1
ATOM 1546 O O . GLU A 1 191 ? 5.284 -20.132 -9.082 1.00 42.44 191 GLU A O 1
ATOM 1551 N N . GLN A 1 192 ? 3.079 -20.353 -9.114 1.00 42.53 192 GLN A N 1
ATOM 1552 C CA . GLN A 1 192 ? 2.918 -18.908 -8.936 1.00 42.53 192 GLN A CA 1
ATOM 1553 C C . GLN A 1 192 ? 2.928 -18.632 -7.444 1.00 42.53 192 GLN A C 1
ATOM 1555 O O . GLN A 1 192 ? 1.903 -18.741 -6.774 1.00 42.53 192 GLN A O 1
ATOM 1560 N N . GLY A 1 193 ? 4.140 -18.352 -6.959 1.00 42.12 193 GLY A N 1
ATOM 1561 C CA . GLY A 1 193 ? 4.467 -17.922 -5.614 1.00 42.12 193 GLY A CA 1
ATOM 1562 C C . GLY A 1 193 ? 3.519 -16.839 -5.128 1.00 42.12 193 GLY A C 1
ATOM 1563 O O . GLY A 1 193 ? 3.801 -15.647 -5.207 1.00 42.12 193 GLY A O 1
ATOM 1564 N N . ALA A 1 194 ? 2.419 -17.277 -4.522 1.00 39.94 194 ALA A N 1
ATOM 1565 C CA . ALA A 1 194 ? 1.990 -16.684 -3.281 1.00 39.94 194 ALA A CA 1
ATOM 1566 C C . ALA A 1 194 ? 3.223 -16.739 -2.378 1.00 39.94 194 ALA A C 1
ATOM 1568 O O . ALA A 1 194 ? 3.504 -17.765 -1.761 1.00 39.94 194 ALA A O 1
ATOM 1569 N N . ILE A 1 195 ? 4.021 -15.669 -2.385 1.00 48.72 195 ILE A N 1
ATOM 1570 C CA . ILE A 1 195 ? 4.945 -15.410 -1.293 1.00 48.72 195 ILE A CA 1
ATOM 1571 C C . ILE A 1 195 ? 4.018 -15.383 -0.087 1.00 48.72 195 ILE A C 1
ATOM 1573 O O . ILE A 1 195 ? 3.219 -14.457 0.058 1.00 48.72 195 ILE A O 1
ATOM 1577 N N . VAL A 1 196 ? 3.993 -16.473 0.677 1.00 51.28 196 VAL A N 1
ATOM 1578 C CA . VAL A 1 196 ? 3.160 -16.579 1.869 1.00 51.28 196 VAL A CA 1
ATOM 1579 C C . VAL A 1 196 ? 3.615 -15.433 2.772 1.00 51.28 196 VAL A C 1
ATOM 1581 O O . VAL A 1 196 ? 4.771 -15.405 3.177 1.00 51.28 196 VAL A O 1
ATOM 1584 N N . GLY A 1 197 ? 2.752 -14.429 2.950 1.00 60.09 197 GLY A N 1
ATOM 1585 C CA . GLY A 1 197 ? 3.050 -13.193 3.686 1.00 60.09 197 GLY A CA 1
ATOM 1586 C C . GLY A 1 197 ? 3.403 -11.953 2.841 1.00 60.09 197 GLY A C 1
ATOM 1587 O O . GLY A 1 197 ? 3.246 -10.838 3.328 1.00 60.09 197 GLY A O 1
ATOM 1588 N N . GLY A 1 198 ? 3.788 -12.093 1.566 1.00 73.69 198 GLY A N 1
ATOM 1589 C CA . GLY A 1 198 ? 4.229 -10.974 0.714 1.00 73.69 198 GLY A CA 1
ATOM 1590 C C . GLY A 1 198 ? 3.105 -10.108 0.102 1.00 73.69 198 GLY A C 1
ATOM 1591 O O . GLY A 1 198 ? 1.914 -10.443 0.203 1.00 73.69 198 GLY A O 1
ATOM 1592 N N . PRO A 1 199 ? 3.461 -8.975 -0.540 1.00 82.06 199 PRO A N 1
ATOM 1593 C CA . PRO A 1 199 ? 2.520 -8.102 -1.249 1.00 82.06 199 PRO A CA 1
ATOM 1594 C C . PRO A 1 199 ? 2.053 -8.731 -2.569 1.00 82.06 199 PRO A C 1
ATOM 1596 O O . PRO A 1 199 ? 2.857 -9.266 -3.334 1.00 82.06 199 PRO A O 1
ATOM 1599 N N . GLN A 1 200 ? 0.755 -8.640 -2.867 1.00 84.06 200 GLN A N 1
ATOM 1600 C CA . GLN A 1 200 ? 0.216 -9.125 -4.140 1.00 84.06 200 GLN A CA 1
ATOM 1601 C C . GLN A 1 200 ? 0.117 -7.969 -5.143 1.00 84.06 200 GLN A C 1
ATOM 1603 O O . GLN A 1 200 ? -0.344 -6.885 -4.796 1.00 84.06 200 GLN A O 1
ATOM 1608 N N . LEU A 1 201 ? 0.508 -8.201 -6.405 1.00 81.12 201 LEU A N 1
ATOM 1609 C CA . LEU A 1 201 ? 0.563 -7.156 -7.444 1.00 81.12 201 LEU A CA 1
ATOM 1610 C C . LEU A 1 201 ? -0.754 -6.370 -7.570 1.00 81.12 201 LEU A C 1
ATOM 1612 O O . LEU A 1 201 ? -0.753 -5.143 -7.639 1.00 81.12 201 LEU A O 1
ATOM 1616 N N . TRP A 1 202 ? -1.887 -7.076 -7.549 1.00 81.06 202 TRP A N 1
ATOM 1617 C CA . TRP A 1 202 ? -3.206 -6.464 -7.695 1.00 81.06 202 TRP A CA 1
ATOM 1618 C C . TRP A 1 202 ? -3.590 -5.559 -6.513 1.00 81.06 202 TRP A C 1
ATOM 1620 O O . TRP A 1 202 ? -4.391 -4.646 -6.705 1.00 81.06 202 TRP A O 1
ATOM 1630 N N . GLU A 1 203 ? -3.026 -5.765 -5.316 1.00 81.88 203 GLU A N 1
ATOM 1631 C CA . GLU A 1 203 ? -3.239 -4.874 -4.166 1.00 81.88 203 GLU A CA 1
ATOM 1632 C C . GLU A 1 203 ? -2.564 -3.528 -4.422 1.00 81.88 203 GLU A C 1
ATOM 1634 O O . GLU A 1 203 ? -3.171 -2.480 -4.205 1.00 81.88 203 GLU A O 1
ATOM 1639 N N . SER A 1 204 ? -1.335 -3.552 -4.948 1.00 83.12 204 SER A N 1
ATOM 1640 C CA . SER A 1 204 ? -0.608 -2.344 -5.338 1.00 83.12 204 SER A CA 1
ATOM 1641 C C . SER A 1 204 ? -1.343 -1.588 -6.442 1.00 83.12 204 SER A C 1
ATOM 1643 O O . SER A 1 204 ? -1.584 -0.390 -6.300 1.00 83.12 204 SER A O 1
ATOM 1645 N N . THR A 1 205 ? -1.783 -2.290 -7.493 1.00 80.19 205 THR A N 1
ATOM 1646 C CA . THR A 1 205 ? -2.610 -1.704 -8.557 1.00 80.19 205 THR A CA 1
ATOM 1647 C C . THR A 1 205 ? -3.881 -1.083 -7.986 1.00 80.19 205 THR A C 1
ATOM 1649 O O . THR A 1 205 ? -4.173 0.075 -8.269 1.00 80.19 205 THR A O 1
ATOM 1652 N N . TYR A 1 206 ? -4.621 -1.807 -7.143 1.00 83.38 206 TYR A N 1
ATOM 1653 C CA . TYR A 1 206 ? -5.848 -1.295 -6.538 1.00 83.38 206 TYR A CA 1
ATOM 1654 C C . TYR A 1 206 ? -5.597 -0.027 -5.720 1.00 83.38 206 TYR A C 1
ATOM 1656 O O . TYR A 1 206 ? -6.351 0.933 -5.852 1.00 83.38 206 TYR A O 1
ATOM 1664 N N . THR A 1 207 ? -4.570 -0.005 -4.868 1.00 79.88 207 THR A N 1
ATOM 1665 C CA . THR A 1 207 ? -4.274 1.165 -4.032 1.00 79.88 207 THR A CA 1
ATOM 1666 C C . THR A 1 207 ? -3.938 2.381 -4.888 1.00 79.88 207 THR A C 1
ATOM 1668 O O . THR A 1 207 ? -4.515 3.440 -4.669 1.00 79.88 207 THR A O 1
ATOM 1671 N N . ILE A 1 208 ? -3.082 2.224 -5.899 1.00 79.75 208 ILE A N 1
ATOM 1672 C CA . ILE A 1 208 ? -2.636 3.337 -6.747 1.00 79.75 208 ILE A CA 1
ATOM 1673 C C . ILE A 1 208 ? -3.776 3.869 -7.627 1.00 79.75 208 ILE A C 1
ATOM 1675 O O . ILE A 1 208 ? -3.917 5.075 -7.778 1.00 79.75 208 ILE A O 1
ATOM 1679 N N . TRP A 1 209 ? -4.657 3.006 -8.142 1.00 76.44 209 TRP A N 1
ATOM 1680 C CA . TRP A 1 209 ? -5.864 3.443 -8.866 1.00 76.44 209 TRP A CA 1
ATOM 1681 C C . TRP A 1 209 ? -6.856 4.230 -8.002 1.00 76.44 209 TRP A C 1
ATOM 1683 O O . TRP A 1 209 ? -7.748 4.899 -8.526 1.00 76.44 209 TRP A O 1
ATOM 1693 N N . ASN A 1 210 ? -6.755 4.088 -6.682 1.00 75.75 210 ASN A N 1
ATOM 1694 C CA . ASN A 1 210 ? -7.633 4.734 -5.716 1.00 75.75 210 ASN A CA 1
ATOM 1695 C C . ASN A 1 210 ? -6.960 5.895 -4.986 1.00 75.75 210 ASN A C 1
ATOM 1697 O O . ASN A 1 210 ? -7.557 6.406 -4.034 1.00 75.75 210 ASN A O 1
ATOM 1701 N N . TRP A 1 211 ? -5.757 6.261 -5.424 1.00 71.00 211 TRP A N 1
ATOM 1702 C CA . TRP A 1 211 ? -5.061 7.462 -5.008 1.00 71.00 211 TRP A CA 1
ATOM 1703 C C . TRP A 1 211 ? -5.775 8.711 -5.532 1.00 71.00 211 TRP A C 1
ATOM 1705 O O . TRP A 1 211 ? -6.343 8.663 -6.648 1.00 71.00 211 TRP A O 1
#